Protein AF-A0A921BMU3-F1 (afdb_monomer)

pLDDT: mean 86.01, std 20.5, range [26.73, 98.75]

Nearest PDB structures (foldseek):
  8stw-assembly1_F  TM=9.561E-01  e=2.991E-18  Homo sapiens
  5xcn-assembly1_X  TM=9.209E-01  e=6.781E-19  Haemophilus influenzae Rd KW20
  8stw-assembly1_B  TM=9.417E-01  e=2.656E-18  Homo sapiens
  5xcw-assembly1_X-2  TM=9.219E-01  e=1.383E-18  Haemophilus influenzae Rd KW20
  5xcp-assembly1_X-2  TM=9.243E-01  e=1.040E-17  Haemophilus influenzae Rd KW20

Mean predicted aligned error: 8.18 Å

Secondary structure (DSSP, 8-state):
-PPPS-GGGGSS---EEE-GGG-SSTT---EEE-GGGSTTSSTHHHHHHHHHHHHHHTTSS-TT-EEEEE-SSHHHHHHHHHHHHHT--EEEEEETTS-HHHHHHHHHTTPEEEEE--TTTHHHHHHHHHHHHHHH-TTEEE--TTT-THHHHHIIIIIHHHHHHH-TT----EE--SSSHHHHHHHHHHHHHS-S-SSS------EE--SS-------------

Sequence (225 aa):
MAVHPSVLDLIGDTPIVDVSELSPNPSVRLLAKMEGQNPAGSVKDRIALAMVADAEADGTLVPGRTIIEPSSGNTGIALAMIARIRGYPIKIVLPENVSPERRQALEVFGAEIIPSPGEGKGSNGAVRLARRLADENPEWVFLYQYANEANPQAHYTTTGPEILRDVPDITHFVAGLGTSGTLMGVGTYLKEQKPDGTGAGRRAALRRAGPGPPQPRRWVHPAGL

Solvent-accessible surface area (backbone atoms only — not comparable to full-atom values): 12982 Å² total; per-residue (Å²): 133,88,87,68,99,45,74,73,77,48,52,60,94,53,56,73,45,84,48,34,88,75,40,96,45,91,91,46,86,38,73,44,73,41,36,57,67,20,83,76,48,29,67,32,38,50,28,33,50,32,44,52,51,50,30,44,73,75,60,73,44,49,94,89,34,29,40,37,42,54,35,75,50,62,52,36,38,18,35,22,47,49,28,49,76,74,67,36,54,37,38,29,22,25,48,67,79,58,59,69,67,53,50,50,56,25,46,76,37,63,33,43,78,41,78,26,70,41,80,98,37,48,72,66,35,14,43,56,48,40,50,50,52,28,73,76,34,85,60,35,40,64,66,49,72,79,78,31,65,36,30,24,44,33,19,32,76,42,57,22,52,53,49,43,70,77,39,78,80,69,45,65,51,72,56,76,81,73,76,42,24,64,57,49,11,24,49,49,40,49,46,70,78,55,56,94,80,79,81,85,89,58,70,62,55,76,46,80,69,66,97,70,79,93,72,94,74,80,86,82,76,83,83,82,133

Radius of gyration: 19.78 Å; Cα contacts (8 Å, |Δi|>4): 338; chains: 1; bounding box: 52×48×51 Å

Structure (mmCIF, N/CA/C/O backbone):
data_AF-A0A921BMU3-F1
#
_entry.id   AF-A0A921BMU3-F1
#
loop_
_atom_site.group_PDB
_atom_site.id
_atom_site.type_symbol
_atom_site.label_atom_id
_atom_site.label_alt_id
_atom_site.label_comp_id
_atom_site.label_asym_id
_atom_site.label_entity_id
_atom_site.label_seq_id
_atom_site.pdbx_PDB_ins_code
_atom_site.Cartn_x
_atom_site.Cartn_y
_atom_site.Cartn_z
_atom_site.occupancy
_atom_site.B_iso_or_equiv
_atom_site.auth_seq_id
_atom_site.auth_comp_id
_atom_site.auth_asym_id
_atom_site.auth_atom_id
_atom_site.pdbx_PDB_model_num
ATOM 1 N N . MET A 1 1 ? -14.430 5.781 -22.144 1.00 56.31 1 MET A N 1
ATOM 2 C CA . MET A 1 1 ? -13.876 5.565 -20.791 1.00 56.31 1 MET A CA 1
ATOM 3 C C . MET A 1 1 ? -14.689 4.474 -20.130 1.00 56.31 1 MET A C 1
ATOM 5 O O . MET A 1 1 ? -15.908 4.518 -20.245 1.00 56.31 1 MET A O 1
ATOM 9 N N . ALA A 1 2 ? -14.033 3.491 -19.517 1.00 83.88 2 ALA A N 1
ATOM 10 C CA . ALA A 1 2 ? -14.715 2.531 -18.657 1.00 83.88 2 ALA A CA 1
ATOM 11 C C . ALA A 1 2 ? -15.189 3.248 -17.381 1.00 83.88 2 ALA A C 1
ATOM 13 O O . ALA A 1 2 ? -14.514 4.160 -16.902 1.00 83.88 2 ALA A O 1
ATOM 14 N N . VAL A 1 3 ? -16.361 2.878 -16.867 1.00 91.31 3 VAL A N 1
ATOM 15 C CA . VAL A 1 3 ? -16.878 3.384 -15.589 1.00 91.31 3 VAL A CA 1
ATOM 16 C C . VAL A 1 3 ? -16.489 2.381 -14.509 1.00 91.31 3 VAL A C 1
ATOM 18 O O . VAL A 1 3 ? -16.863 1.215 -14.607 1.00 91.31 3 VAL A O 1
ATOM 21 N N . HIS A 1 4 ? -15.740 2.832 -13.503 1.00 93.75 4 HIS A N 1
ATOM 22 C CA . HIS A 1 4 ? -15.319 2.012 -12.366 1.00 93.75 4 HIS A CA 1
ATOM 23 C C . HIS A 1 4 ? -16.248 2.260 -11.163 1.00 93.75 4 HIS A C 1
ATOM 25 O O . HIS A 1 4 ? -16.521 3.426 -10.861 1.00 93.75 4 HIS A O 1
ATOM 31 N N . PRO A 1 5 ? -16.748 1.210 -10.483 1.00 94.00 5 PRO A N 1
ATOM 32 C CA . PRO A 1 5 ? -17.594 1.346 -9.291 1.00 94.00 5 PRO A CA 1
ATOM 33 C C . PRO A 1 5 ? -16.924 2.080 -8.124 1.00 94.00 5 PRO A C 1
ATOM 35 O O . PRO A 1 5 ? -17.596 2.770 -7.358 1.00 94.00 5 PRO A O 1
ATOM 38 N N . SER A 1 6 ? -15.610 1.924 -7.979 1.00 95.81 6 SER A N 1
ATOM 39 C CA . SER A 1 6 ? -14.815 2.506 -6.907 1.00 95.81 6 SER A CA 1
ATOM 40 C C . SER A 1 6 ? -13.457 2.974 -7.415 1.00 95.81 6 SER A C 1
ATOM 42 O O . SER A 1 6 ? -12.875 2.401 -8.333 1.00 95.81 6 SER A O 1
ATOM 44 N N . VAL A 1 7 ? -12.889 3.982 -6.749 1.00 95.81 7 VAL A N 1
ATOM 45 C CA . VAL A 1 7 ? -11.484 4.367 -6.951 1.00 95.81 7 VAL A CA 1
ATOM 46 C C . VAL A 1 7 ? -10.525 3.222 -6.598 1.00 95.81 7 VAL A C 1
ATOM 48 O O . VAL A 1 7 ? -9.427 3.157 -7.137 1.00 95.81 7 VAL A O 1
ATOM 51 N N . LEU A 1 8 ? -10.948 2.279 -5.747 1.00 97.56 8 LEU A N 1
ATOM 52 C CA . LEU A 1 8 ? -10.160 1.083 -5.437 1.00 97.56 8 LEU A CA 1
ATOM 53 C C . LEU A 1 8 ? -9.974 0.175 -6.659 1.00 97.56 8 LEU A C 1
ATOM 55 O O . LEU A 1 8 ? -8.952 -0.495 -6.751 1.00 97.56 8 LEU A O 1
ATOM 59 N N . ASP A 1 9 ? -10.906 0.207 -7.617 1.00 96.69 9 ASP A N 1
ATOM 60 C CA . ASP A 1 9 ? -10.820 -0.565 -8.864 1.00 96.69 9 ASP A CA 1
ATOM 61 C C . ASP A 1 9 ? -9.808 0.036 -9.856 1.00 96.69 9 ASP A C 1
ATOM 63 O O . ASP A 1 9 ? -9.580 -0.526 -10.924 1.00 96.69 9 ASP A O 1
ATOM 67 N N . LEU A 1 10 ? -9.228 1.195 -9.522 1.00 96.94 10 LEU A N 1
ATOM 68 C CA . LEU A 1 10 ? -8.131 1.834 -10.253 1.00 96.94 10 LEU A CA 1
ATOM 69 C C . LEU A 1 10 ? -6.758 1.526 -9.630 1.00 96.94 10 LEU A C 1
ATOM 71 O O . LEU A 1 10 ? -5.747 2.042 -10.101 1.00 96.94 10 LEU A O 1
ATOM 75 N N . ILE A 1 11 ? -6.705 0.737 -8.550 1.00 98.56 11 ILE A N 1
ATOM 76 C CA . ILE A 1 11 ? -5.443 0.272 -7.967 1.00 98.56 11 ILE A CA 1
ATOM 77 C C . ILE A 1 11 ? -4.914 -0.873 -8.827 1.00 98.56 11 ILE A C 1
ATOM 79 O O . ILE A 1 11 ? -5.537 -1.926 -8.932 1.00 98.56 11 ILE A O 1
ATOM 83 N N . GLY A 1 12 ? -3.721 -0.692 -9.378 1.00 98.19 12 GLY A N 1
ATOM 84 C CA . GLY A 1 12 ? -3.101 -1.650 -10.281 1.00 98.19 12 GLY A CA 1
ATOM 85 C C . GLY A 1 12 ? -3.164 -1.240 -11.745 1.00 98.19 12 GLY A C 1
ATOM 86 O O . GLY A 1 12 ? -3.453 -0.091 -12.062 1.00 98.19 12 GLY A O 1
ATOM 87 N N . ASP A 1 13 ? -2.776 -2.166 -12.626 1.00 97.75 13 ASP A N 1
ATOM 88 C CA . ASP A 1 13 ? -2.703 -1.957 -14.081 1.00 97.75 13 ASP A CA 1
ATOM 89 C C . ASP A 1 13 ? -2.019 -0.637 -14.493 1.00 97.75 13 ASP A C 1
ATOM 91 O O . ASP A 1 13 ? -2.366 0.020 -15.476 1.00 97.75 13 ASP A O 1
ATOM 95 N N . THR A 1 14 ? -0.993 -0.248 -13.732 1.00 98.44 14 THR A N 1
ATOM 96 C CA . THR A 1 14 ? -0.254 0.995 -13.972 1.00 98.44 14 THR A CA 1
ATOM 97 C C . THR A 1 14 ? 0.587 0.879 -15.246 1.00 98.44 14 THR A C 1
ATOM 99 O O . THR A 1 14 ? 1.079 -0.207 -15.570 1.00 98.44 14 THR A O 1
ATOM 102 N N . PRO A 1 15 ? 0.807 1.963 -16.002 1.00 98.06 15 PRO A N 1
ATOM 103 C CA . PRO A 1 15 ? 1.522 1.859 -17.264 1.00 98.06 15 PRO A CA 1
ATOM 104 C C . PRO A 1 15 ? 3.014 1.598 -17.070 1.00 98.06 15 PRO A C 1
ATOM 106 O O . PRO A 1 15 ? 3.607 1.871 -16.021 1.00 98.06 15 PRO A O 1
ATOM 109 N N . ILE A 1 16 ? 3.634 1.110 -18.140 1.00 98.50 16 ILE A N 1
ATOM 110 C CA . ILE A 1 16 ? 5.084 1.025 -18.279 1.00 98.50 16 ILE A CA 1
ATOM 111 C C . ILE A 1 16 ? 5.533 2.059 -19.305 1.00 98.50 16 ILE A C 1
ATOM 113 O O . ILE A 1 16 ? 4.984 2.133 -20.402 1.00 98.50 16 ILE A O 1
ATOM 117 N N . VAL A 1 17 ? 6.542 2.847 -18.943 1.00 98.25 17 VAL A N 1
ATOM 118 C CA . VAL A 1 17 ? 7.132 3.872 -19.809 1.00 98.25 17 VAL A CA 1
ATOM 119 C C . VAL A 1 17 ? 8.538 3.448 -20.207 1.00 98.25 17 VAL A C 1
ATOM 121 O O . VAL A 1 17 ? 9.326 3.014 -19.363 1.00 98.25 17 VAL A O 1
ATOM 124 N N . ASP A 1 18 ? 8.849 3.574 -21.496 1.00 97.81 18 ASP A N 1
ATOM 125 C CA . ASP A 1 18 ? 10.210 3.406 -21.993 1.00 97.81 18 ASP A CA 1
ATOM 126 C C . ASP A 1 18 ? 11.035 4.651 -21.659 1.00 97.81 18 ASP A C 1
ATOM 128 O O . ASP A 1 18 ? 10.715 5.756 -22.090 1.00 97.81 18 ASP A O 1
ATOM 132 N N . VAL A 1 19 ? 12.071 4.461 -20.847 1.00 97.56 19 VAL A N 1
ATOM 133 C CA . VAL A 1 19 ? 12.994 5.506 -20.385 1.00 97.56 19 VAL A CA 1
ATOM 134 C C . VAL A 1 19 ? 14.426 5.185 -20.815 1.00 97.56 19 VAL A C 1
ATOM 136 O O . VAL A 1 19 ? 15.393 5.559 -20.149 1.00 97.56 19 VAL A O 1
ATOM 139 N N . SER A 1 20 ? 14.585 4.460 -21.927 1.00 97.06 20 SER A N 1
ATOM 140 C CA . SER A 1 20 ? 15.894 4.024 -22.433 1.00 97.06 20 SER A CA 1
ATOM 141 C C . SER A 1 20 ? 16.825 5.185 -22.788 1.00 97.06 20 SER A C 1
ATOM 143 O O . SER A 1 20 ? 18.038 5.002 -22.789 1.00 97.06 20 SER A O 1
ATOM 145 N N . GLU A 1 21 ? 16.292 6.391 -22.999 1.00 96.44 21 GLU A N 1
ATOM 146 C CA . GLU A 1 21 ? 17.075 7.626 -23.155 1.00 96.44 21 GLU A CA 1
ATOM 147 C C . GLU A 1 21 ? 17.940 7.971 -21.929 1.00 96.44 21 GLU A C 1
ATOM 149 O O . GLU A 1 21 ? 18.958 8.645 -22.061 1.00 96.44 21 GLU A O 1
ATOM 154 N N . LEU A 1 22 ? 17.585 7.467 -20.740 1.00 95.25 22 LEU A N 1
ATOM 155 C CA . LEU A 1 22 ? 18.376 7.622 -19.516 1.00 95.25 22 LEU A CA 1
ATOM 156 C C . LEU A 1 22 ? 19.503 6.582 -19.401 1.00 95.25 22 LEU A C 1
ATOM 158 O O . LEU A 1 22 ? 20.324 6.654 -18.483 1.00 95.25 22 LEU A O 1
ATOM 162 N N . SER A 1 23 ? 19.537 5.583 -20.289 1.00 95.19 23 SER A N 1
ATOM 163 C CA . SER A 1 23 ? 20.549 4.532 -20.261 1.00 95.19 23 SER A CA 1
ATOM 164 C C . SER A 1 23 ? 21.881 5.054 -20.808 1.00 95.19 23 SER A C 1
ATOM 166 O O . SER A 1 23 ? 21.942 5.484 -21.959 1.00 95.19 23 SER A O 1
ATOM 168 N N . PRO A 1 24 ? 22.999 4.929 -20.067 1.00 93.25 24 PRO A N 1
ATOM 169 C CA . PRO A 1 24 ? 24.324 5.229 -20.609 1.00 93.25 24 PRO A CA 1
ATOM 170 C C . PRO A 1 24 ? 24.792 4.182 -21.636 1.00 93.25 24 PRO A C 1
ATOM 172 O O . PRO A 1 24 ? 25.831 4.362 -22.267 1.00 93.25 24 PRO A O 1
ATOM 175 N N . ASN A 1 25 ? 24.064 3.067 -21.786 1.00 95.25 25 ASN A N 1
ATOM 176 C CA . ASN A 1 25 ? 24.346 2.021 -22.761 1.00 95.25 25 ASN A CA 1
ATOM 177 C C . ASN A 1 25 ? 23.155 1.873 -23.730 1.00 95.25 25 ASN A C 1
ATOM 179 O O . ASN A 1 25 ? 22.109 1.369 -23.312 1.00 95.25 25 ASN A O 1
ATOM 183 N N . PRO A 1 26 ? 23.307 2.218 -25.023 1.00 91.31 26 PRO A N 1
ATOM 184 C CA . PRO A 1 26 ? 22.214 2.173 -25.999 1.00 91.31 26 PRO A CA 1
ATOM 185 C C . PRO A 1 26 ? 21.732 0.750 -26.321 1.00 91.31 26 PRO A C 1
ATOM 187 O O . PRO A 1 26 ? 20.676 0.577 -26.916 1.00 91.31 26 PRO A O 1
ATOM 190 N N . SER A 1 27 ? 22.484 -0.284 -25.929 1.00 93.25 27 SER A N 1
ATOM 191 C CA . SER A 1 27 ? 22.062 -1.687 -26.058 1.00 93.25 27 SER A CA 1
ATOM 192 C C . SER A 1 27 ? 21.185 -2.166 -24.894 1.00 93.25 27 SER A C 1
ATOM 194 O O . SER A 1 27 ? 20.784 -3.328 -24.869 1.00 93.25 27 SER A O 1
ATOM 196 N N . VAL A 1 28 ? 20.927 -1.314 -23.896 1.00 93.75 28 VAL A N 1
ATOM 197 C CA . VAL A 1 28 ? 20.104 -1.639 -22.726 1.00 93.75 28 VAL A CA 1
ATOM 198 C C . VAL A 1 28 ? 18.809 -0.842 -22.784 1.00 93.75 28 VAL A C 1
ATOM 200 O O . VAL A 1 28 ? 18.824 0.381 -22.671 1.00 93.75 28 VAL A O 1
ATOM 203 N N . ARG A 1 29 ? 17.689 -1.561 -22.893 1.00 95.50 29 ARG A N 1
ATOM 204 C CA . ARG A 1 29 ? 16.347 -0.998 -22.738 1.00 95.50 29 ARG A CA 1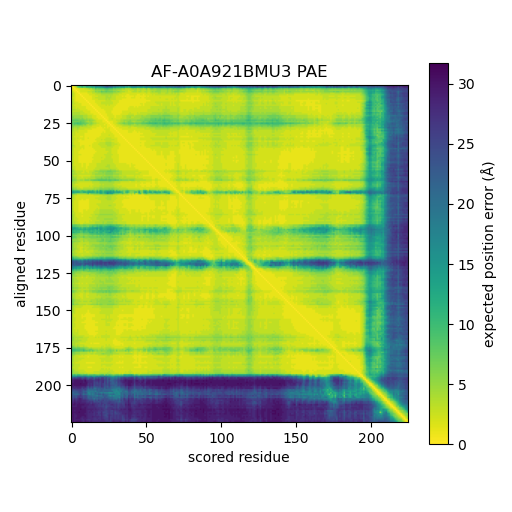
ATOM 205 C C . ARG A 1 29 ? 16.036 -0.807 -21.253 1.00 95.50 29 ARG A C 1
ATOM 207 O O . ARG A 1 29 ? 16.168 -1.757 -20.477 1.00 95.50 29 ARG A O 1
ATOM 214 N N . LEU A 1 30 ? 15.624 0.396 -20.857 1.00 96.62 30 LEU A N 1
ATOM 215 C CA . LEU A 1 30 ? 15.196 0.711 -19.491 1.00 96.62 30 LEU A CA 1
ATOM 216 C C . LEU A 1 30 ? 13.709 1.047 -19.483 1.00 96.62 30 LEU A C 1
ATOM 218 O O . LEU A 1 30 ? 13.265 1.944 -20.191 1.00 96.62 30 LEU A O 1
ATOM 222 N N . LEU A 1 31 ? 12.949 0.329 -18.659 1.00 98.06 31 LEU A N 1
ATOM 223 C CA . LEU A 1 31 ? 11.501 0.471 -18.544 1.00 98.06 31 LEU A CA 1
ATOM 224 C C . LEU A 1 31 ? 11.120 0.810 -17.102 1.00 98.06 31 LEU A C 1
ATOM 226 O O . LEU A 1 31 ? 11.647 0.209 -16.163 1.00 98.06 31 LEU A O 1
ATOM 230 N N . ALA A 1 32 ? 10.190 1.747 -16.928 1.00 98.06 32 ALA A N 1
ATOM 231 C CA . ALA A 1 32 ? 9.687 2.178 -15.629 1.00 98.06 32 ALA A CA 1
ATOM 232 C C . ALA A 1 32 ? 8.210 1.791 -15.462 1.00 98.06 32 ALA A C 1
ATOM 234 O O . ALA A 1 32 ? 7.362 2.260 -16.216 1.00 98.06 32 ALA A O 1
ATOM 235 N N . LYS A 1 33 ? 7.895 0.959 -14.459 1.00 98.44 33 LYS A N 1
ATOM 236 C CA . LYS A 1 33 ? 6.512 0.675 -14.031 1.00 98.44 33 LYS A CA 1
ATOM 237 C C . LYS A 1 33 ? 6.011 1.835 -13.168 1.00 98.44 33 LYS A C 1
ATOM 239 O O . LYS A 1 33 ? 6.547 2.083 -12.085 1.00 98.44 33 LYS A O 1
ATOM 244 N N . MET A 1 34 ? 5.010 2.562 -13.654 1.00 98.31 34 MET A N 1
ATOM 245 C CA . MET A 1 34 ? 4.585 3.859 -13.120 1.00 98.31 34 MET A CA 1
ATOM 246 C C . MET A 1 34 ? 3.621 3.719 -11.938 1.00 98.31 34 MET A C 1
ATOM 248 O O . MET A 1 34 ? 2.502 4.222 -11.953 1.00 98.31 34 MET A O 1
ATOM 252 N N . GLU A 1 35 ? 4.081 3.091 -10.856 1.00 98.44 35 GLU A N 1
ATOM 253 C CA . GLU A 1 35 ? 3.281 2.875 -9.641 1.00 98.44 35 GLU A CA 1
ATOM 254 C C . GLU A 1 35 ? 2.848 4.165 -8.923 1.00 98.44 35 GLU A C 1
ATOM 256 O O . GLU A 1 35 ? 1.994 4.123 -8.041 1.00 98.44 35 GLU A O 1
ATOM 261 N N . GLY A 1 36 ? 3.410 5.318 -9.299 1.00 97.62 36 GLY A N 1
ATOM 262 C CA . GLY A 1 36 ? 2.926 6.628 -8.859 1.00 97.62 36 GLY A CA 1
ATOM 263 C C . GLY A 1 36 ? 1.544 6.999 -9.410 1.00 97.62 36 GLY A C 1
ATOM 264 O O . GLY A 1 36 ? 0.966 7.973 -8.948 1.00 97.62 36 GLY A O 1
ATOM 265 N N . GLN A 1 37 ? 1.019 6.244 -10.382 1.00 97.75 37 GLN A N 1
ATOM 266 C CA . GLN A 1 37 ? -0.310 6.462 -10.961 1.00 97.75 37 GLN A CA 1
ATOM 267 C C . GLN A 1 37 ? -1.436 5.691 -10.269 1.00 97.75 37 GLN A C 1
ATOM 269 O O . GLN A 1 37 ? -2.587 5.824 -10.675 1.00 97.75 37 GLN A O 1
ATOM 274 N N . ASN A 1 38 ? -1.137 4.923 -9.217 1.00 98.44 38 ASN A N 1
ATOM 275 C CA . ASN A 1 38 ? -2.201 4.451 -8.335 1.00 98.44 38 ASN A CA 1
ATOM 276 C C . ASN A 1 38 ? -2.902 5.655 -7.659 1.00 98.44 38 ASN A C 1
ATOM 278 O O . ASN A 1 38 ? -2.273 6.705 -7.499 1.00 98.44 38 ASN A O 1
ATOM 282 N N . PRO A 1 39 ? -4.170 5.532 -7.231 1.00 96.94 39 PRO A N 1
ATOM 283 C CA . PRO A 1 39 ? -4.977 6.662 -6.761 1.00 96.94 39 PRO A CA 1
ATOM 284 C C . PRO A 1 39 ? -4.411 7.467 -5.583 1.00 96.94 39 PRO A C 1
ATOM 286 O O . PRO A 1 39 ? -4.529 8.690 -5.572 1.00 96.94 39 PRO A O 1
ATOM 289 N N . ALA A 1 40 ? -3.768 6.816 -4.611 1.00 95.62 40 ALA A N 1
ATOM 290 C CA . ALA A 1 40 ? -3.090 7.478 -3.493 1.00 95.62 40 ALA A CA 1
ATOM 291 C C . ALA A 1 40 ? -1.632 7.860 -3.828 1.00 95.62 40 ALA A C 1
ATOM 293 O O . ALA A 1 40 ? -0.876 8.312 -2.965 1.00 95.62 40 ALA A O 1
ATOM 294 N N . GLY A 1 41 ? -1.230 7.692 -5.091 1.00 96.19 41 GLY A N 1
ATOM 295 C CA . GLY A 1 41 ? 0.024 8.179 -5.653 1.00 96.19 41 GLY A CA 1
ATOM 296 C C . GLY A 1 41 ? 1.211 7.233 -5.492 1.00 96.19 41 GLY A C 1
ATOM 297 O O . GLY A 1 41 ? 2.359 7.678 -5.592 1.00 96.19 41 GLY A O 1
ATOM 298 N N . SER A 1 42 ? 1.002 5.945 -5.183 1.00 96.94 42 SER A N 1
ATOM 299 C CA . SER A 1 42 ? 2.134 5.036 -4.980 1.00 96.94 42 SER A CA 1
ATOM 300 C C . SER A 1 42 ? 1.836 3.540 -5.103 1.00 96.94 42 SER A C 1
ATOM 302 O O . SER A 1 42 ? 0.710 3.079 -5.000 1.00 96.94 42 SER A O 1
ATOM 304 N N . VAL A 1 43 ? 2.911 2.748 -5.143 1.00 97.94 43 VAL A N 1
ATOM 305 C CA . VAL A 1 43 ? 2.880 1.276 -5.052 1.00 97.94 43 VAL A CA 1
ATOM 306 C C . VAL A 1 43 ? 2.219 0.731 -3.771 1.00 97.94 43 VAL A C 1
ATOM 308 O O . VAL A 1 43 ? 1.918 -0.458 -3.687 1.00 97.94 43 VAL A O 1
ATOM 3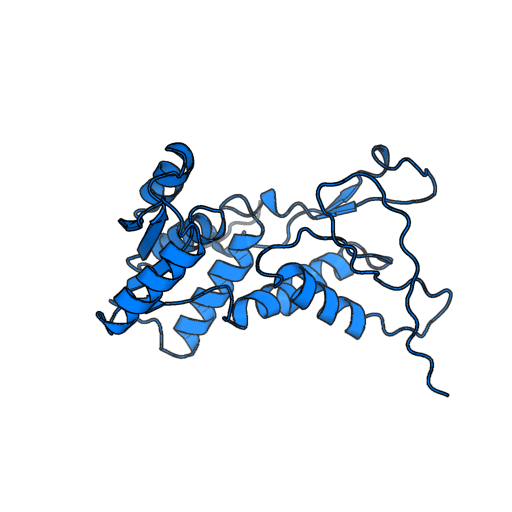11 N N . LYS A 1 44 ? 2.042 1.563 -2.731 1.00 97.81 44 LYS A N 1
ATOM 312 C CA . LYS A 1 44 ? 1.508 1.119 -1.434 1.00 97.81 44 LYS A CA 1
ATOM 313 C C . LYS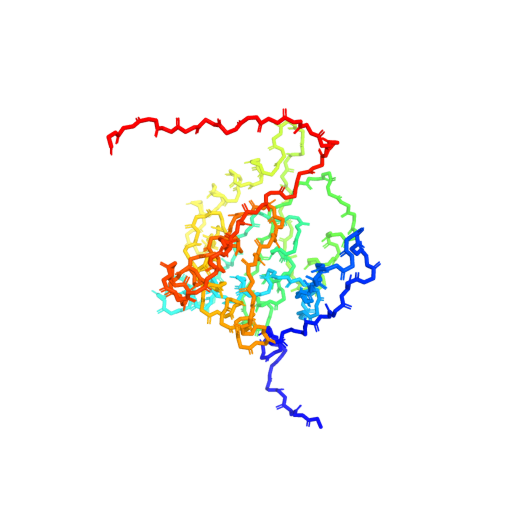 A 1 44 ? 0.004 0.899 -1.439 1.00 97.81 44 LYS A C 1
ATOM 315 O O . LYS A 1 44 ? -0.468 0.143 -0.599 1.00 97.81 44 LYS A O 1
ATOM 320 N N . ASP A 1 45 ? -0.705 1.453 -2.409 1.00 98.62 45 ASP A N 1
ATOM 321 C CA . ASP A 1 45 ? -2.128 1.216 -2.631 1.00 98.62 45 ASP A CA 1
ATOM 322 C C . ASP A 1 45 ? -2.428 -0.280 -2.749 1.00 98.62 45 ASP A C 1
ATOM 324 O O . ASP A 1 45 ? -3.341 -0.783 -2.100 1.00 98.62 45 ASP A O 1
ATOM 328 N N . ARG A 1 46 ? -1.577 -1.014 -3.478 1.00 98.69 46 ARG A N 1
ATOM 329 C CA . ARG A 1 46 ? -1.693 -2.467 -3.658 1.00 98.69 46 ARG A CA 1
ATOM 330 C C . ARG A 1 46 ? -1.629 -3.223 -2.337 1.00 98.69 46 ARG A C 1
ATOM 332 O O . ARG A 1 46 ? -2.482 -4.058 -2.059 1.00 98.69 46 ARG A O 1
ATOM 339 N N . ILE A 1 47 ? -0.617 -2.928 -1.518 1.00 98.31 47 ILE A N 1
ATOM 340 C CA . ILE A 1 47 ? -0.411 -3.656 -0.260 1.00 98.31 47 ILE A CA 1
ATOM 341 C C . ILE A 1 47 ? -1.438 -3.242 0.788 1.00 98.31 47 ILE A C 1
ATOM 343 O O . ILE A 1 47 ? -1.866 -4.070 1.577 1.00 98.31 47 ILE A O 1
ATOM 347 N N . ALA A 1 48 ? -1.844 -1.972 0.800 1.00 98.50 48 ALA A N 1
ATOM 348 C CA . ALA A 1 48 ? -2.863 -1.477 1.711 1.00 98.50 48 ALA A CA 1
ATOM 349 C C . ALA A 1 48 ? -4.216 -2.130 1.403 1.00 98.50 48 ALA A C 1
ATOM 351 O O . ALA A 1 48 ? -4.885 -2.592 2.322 1.00 98.50 48 ALA A O 1
ATOM 352 N N . LEU A 1 49 ? -4.573 -2.242 0.117 1.00 98.75 49 LEU A N 1
ATOM 353 C CA . LEU A 1 49 ? -5.795 -2.920 -0.307 1.00 98.75 49 LEU A CA 1
ATOM 354 C C . LEU A 1 49 ? -5.747 -4.404 0.052 1.00 98.75 49 LEU A C 1
ATOM 356 O O . LEU A 1 49 ? -6.710 -4.914 0.612 1.00 98.75 49 LEU A O 1
ATOM 360 N N . ALA A 1 50 ? -4.622 -5.072 -0.217 1.00 98.69 50 ALA A N 1
ATOM 361 C CA . ALA A 1 50 ? -4.452 -6.485 0.098 1.00 98.69 50 ALA A CA 1
ATOM 362 C C . ALA A 1 50 ? -4.511 -6.764 1.606 1.00 98.69 50 ALA A C 1
ATOM 364 O O . ALA A 1 50 ? -5.237 -7.658 2.010 1.00 98.69 50 ALA A O 1
ATOM 365 N N . MET A 1 51 ? -3.813 -5.987 2.444 1.00 98.69 51 MET A N 1
ATOM 366 C CA . MET A 1 51 ? -3.840 -6.170 3.903 1.00 98.69 51 MET A CA 1
ATOM 367 C C . MET A 1 51 ? -5.238 -5.948 4.490 1.00 98.69 51 MET A C 1
ATOM 369 O O . MET A 1 51 ? -5.638 -6.674 5.393 1.00 98.69 51 MET A O 1
ATOM 373 N N . VAL A 1 52 ? -5.981 -4.951 3.992 1.00 98.69 52 VAL A N 1
ATOM 374 C CA . VAL A 1 52 ? -7.366 -4.714 4.427 1.00 98.69 52 VAL A CA 1
ATOM 375 C C . VAL A 1 52 ? -8.271 -5.855 3.968 1.00 98.69 52 VAL A C 1
ATOM 377 O O . VAL A 1 52 ? -9.015 -6.380 4.784 1.00 98.69 52 VAL A O 1
ATOM 380 N N . ALA A 1 53 ? -8.187 -6.270 2.703 1.00 98.44 53 ALA A N 1
ATOM 381 C CA . ALA A 1 53 ? -9.015 -7.350 2.169 1.00 98.44 53 ALA A CA 1
ATOM 382 C C . ALA A 1 53 ? -8.736 -8.703 2.848 1.00 98.44 53 ALA A C 1
ATOM 384 O O . ALA A 1 53 ? -9.670 -9.457 3.098 1.00 98.44 53 ALA A O 1
ATOM 385 N N . ASP A 1 54 ? -7.474 -8.996 3.167 1.00 98.50 54 ASP A N 1
ATOM 386 C CA . ASP A 1 54 ? -7.066 -10.204 3.893 1.00 98.50 54 ASP A CA 1
ATOM 387 C C . ASP A 1 54 ? -7.641 -10.214 5.318 1.00 98.50 54 ASP A C 1
ATOM 389 O O . ASP A 1 54 ? -8.291 -11.178 5.717 1.00 98.50 54 ASP A O 1
ATOM 393 N N . ALA A 1 55 ? -7.533 -9.087 6.034 1.00 98.44 55 ALA A N 1
ATOM 394 C CA . ALA A 1 55 ? -8.124 -8.931 7.363 1.00 98.44 55 ALA A CA 1
ATOM 395 C C . ALA A 1 55 ? -9.668 -8.937 7.346 1.00 98.44 55 ALA A C 1
ATOM 397 O O . ALA A 1 55 ? -10.303 -9.349 8.314 1.00 98.44 55 ALA A O 1
ATOM 398 N N . GLU A 1 56 ? -10.303 -8.467 6.269 1.00 98.56 56 GLU A N 1
ATOM 399 C CA . GLU A 1 56 ? -11.752 -8.614 6.073 1.00 98.56 56 GLU A CA 1
ATOM 400 C C . GLU A 1 56 ? -12.131 -10.086 5.852 1.00 98.56 56 GLU A C 1
ATOM 402 O O . GLU A 1 56 ? -13.123 -10.563 6.404 1.00 98.56 56 GLU A O 1
ATOM 407 N N . ALA A 1 57 ? -11.343 -10.813 5.055 1.00 98.25 57 ALA A N 1
ATOM 408 C CA . ALA A 1 57 ? -11.611 -12.200 4.692 1.00 98.25 57 ALA A CA 1
ATOM 409 C C . ALA A 1 57 ? -11.429 -13.173 5.867 1.00 98.25 57 ALA A C 1
ATOM 411 O O . ALA A 1 57 ? -12.205 -14.122 5.991 1.00 98.25 57 ALA A O 1
ATOM 412 N N . ASP A 1 58 ? -10.438 -12.944 6.733 1.00 97.00 58 ASP A N 1
ATOM 413 C CA . ASP A 1 58 ? -10.187 -13.779 7.914 1.00 97.00 58 ASP A CA 1
ATOM 414 C C . ASP A 1 58 ? -11.037 -13.391 9.144 1.00 97.00 58 ASP A C 1
ATOM 416 O O . ASP A 1 58 ? -11.028 -14.088 10.162 1.00 97.00 58 ASP A O 1
ATOM 420 N N . GLY A 1 59 ? -11.814 -12.305 9.043 1.00 97.69 59 GLY A N 1
ATOM 421 C CA . GLY A 1 59 ? -12.690 -11.802 10.101 1.00 97.69 59 GLY A CA 1
ATOM 422 C C . GLY A 1 59 ? -11.977 -10.998 11.194 1.00 97.69 59 GLY A C 1
ATOM 423 O O . GLY A 1 59 ? -12.612 -10.609 12.179 1.00 97.69 59 GLY A O 1
ATOM 424 N N . THR A 1 60 ? -10.682 -10.712 11.044 1.00 97.38 60 THR A N 1
ATOM 425 C CA . THR A 1 60 ? -9.925 -9.856 11.966 1.00 97.38 60 THR A CA 1
ATOM 426 C C . THR A 1 60 ? -10.375 -8.401 11.866 1.00 97.38 60 THR A C 1
ATOM 428 O O . THR A 1 60 ? -10.387 -7.690 12.873 1.00 97.38 60 THR A O 1
ATOM 431 N N . LEU A 1 61 ? -10.789 -7.943 10.687 1.00 98.31 61 LEU A N 1
ATOM 432 C CA . LEU A 1 61 ? -11.342 -6.617 10.454 1.00 98.31 61 LEU A CA 1
ATOM 433 C C . LEU A 1 61 ? -12.822 -6.733 10.076 1.00 98.31 61 LEU A C 1
ATOM 435 O O . LEU A 1 61 ? -13.184 -7.260 9.031 1.00 98.31 61 LEU A O 1
ATOM 439 N N . VAL A 1 62 ? -13.684 -6.225 10.953 1.00 97.81 62 VAL A N 1
ATOM 440 C CA . VAL A 1 62 ? -15.145 -6.223 10.794 1.00 97.81 62 VAL A CA 1
ATOM 441 C C . VAL A 1 62 ? -15.694 -4.828 11.095 1.00 97.81 62 VAL A C 1
ATOM 443 O O . VAL A 1 62 ? -15.008 -4.046 11.767 1.00 97.81 62 VAL A O 1
ATOM 446 N N . PRO A 1 63 ? -16.915 -4.480 10.642 1.00 96.88 63 PRO A N 1
ATOM 447 C CA . PRO A 1 63 ? -17.515 -3.182 10.936 1.00 96.88 63 PRO A CA 1
ATOM 448 C C . PRO A 1 63 ? -17.455 -2.831 12.429 1.00 96.88 63 PRO A C 1
ATOM 450 O O . PRO A 1 63 ? -17.796 -3.644 13.286 1.00 96.88 63 PRO A O 1
ATOM 453 N N . GLY A 1 64 ? -17.004 -1.613 12.735 1.00 94.19 64 GLY A N 1
ATOM 454 C CA . GLY A 1 64 ? -16.803 -1.126 14.104 1.00 94.19 64 GLY A CA 1
ATOM 455 C C . GLY A 1 64 ? -15.385 -1.309 14.659 1.00 94.19 64 GLY A C 1
ATOM 456 O O . GLY A 1 64 ? -15.045 -0.637 15.631 1.00 94.19 64 GLY A O 1
ATOM 457 N N . ARG A 1 65 ? -14.530 -2.139 14.042 1.00 98.12 65 ARG A N 1
ATOM 458 C CA . ARG A 1 65 ? -13.099 -2.202 14.389 1.00 98.12 65 ARG A CA 1
ATOM 459 C C . ARG A 1 65 ? -12.322 -1.031 13.795 1.00 98.12 65 ARG A C 1
ATOM 461 O O . ARG A 1 65 ? -12.691 -0.490 12.755 1.00 98.12 65 ARG A O 1
ATOM 468 N N . THR A 1 66 ? -11.235 -0.657 14.463 1.00 98.62 66 THR A N 1
ATOM 469 C CA . THR A 1 66 ? -10.370 0.467 14.070 1.00 98.62 66 THR A CA 1
ATOM 470 C C . THR A 1 66 ? -9.044 -0.050 13.535 1.00 98.62 66 THR A C 1
ATOM 472 O O . THR A 1 66 ? -8.430 -0.904 14.156 1.00 98.62 66 THR A O 1
ATOM 475 N N . ILE A 1 67 ? -8.552 0.474 12.418 1.00 98.69 67 ILE A N 1
ATOM 476 C CA . ILE A 1 67 ? -7.207 0.148 11.926 1.00 98.69 67 ILE A CA 1
ATOM 477 C C . ILE A 1 67 ? -6.181 1.006 12.673 1.00 98.69 67 ILE A C 1
ATOM 479 O O . ILE A 1 67 ? -6.390 2.207 12.846 1.00 98.69 67 ILE A O 1
ATOM 483 N N . ILE A 1 68 ? -5.047 0.427 13.065 1.00 98.19 68 ILE A N 1
ATOM 484 C CA . ILE A 1 68 ? -3.883 1.181 13.544 1.00 98.19 68 ILE A CA 1
ATOM 485 C C . ILE A 1 68 ? -2.633 0.819 12.739 1.00 98.19 68 ILE A C 1
ATOM 487 O O . ILE A 1 68 ? -2.335 -0.356 12.553 1.00 98.19 68 ILE A O 1
ATOM 491 N N . GLU A 1 69 ? -1.882 1.819 12.266 1.00 96.81 69 GLU A N 1
ATOM 492 C CA . GLU A 1 69 ? -0.619 1.596 11.544 1.00 96.81 69 GLU A CA 1
ATOM 493 C C . GLU A 1 69 ? 0.429 2.686 11.873 1.00 96.81 69 GLU A C 1
ATOM 495 O O . GLU A 1 69 ? 0.121 3.880 11.889 1.00 96.81 69 GLU A O 1
ATOM 500 N N . PRO A 1 70 ? 1.703 2.319 12.104 1.00 93.38 70 PRO A N 1
ATOM 501 C CA . PRO A 1 70 ? 2.811 3.253 12.234 1.00 93.38 70 PRO A CA 1
ATOM 502 C C . PRO A 1 70 ? 3.358 3.632 10.851 1.00 93.38 70 PRO A C 1
ATOM 504 O O . PRO A 1 70 ? 4.197 2.929 10.281 1.00 93.38 70 PRO A O 1
ATOM 507 N N . SER A 1 71 ? 2.924 4.761 10.288 1.00 86.12 71 SER A N 1
ATOM 508 C CA . SER A 1 71 ? 3.470 5.231 9.011 1.00 86.12 71 SER A CA 1
ATOM 509 C C . SER A 1 71 ? 3.310 6.730 8.793 1.00 86.12 71 SER A C 1
ATOM 511 O O . SER A 1 71 ? 2.217 7.267 8.884 1.00 86.12 71 SER A O 1
ATOM 513 N N . SER A 1 72 ? 4.400 7.395 8.406 1.00 70.62 72 SER A N 1
ATOM 514 C CA . SER A 1 72 ? 4.389 8.785 7.927 1.00 70.62 72 SER A CA 1
ATOM 515 C C . SER A 1 72 ? 4.424 8.924 6.411 1.00 70.62 72 SER A C 1
ATOM 517 O O . SER A 1 72 ? 4.541 10.033 5.894 1.00 70.62 72 SER A O 1
ATOM 519 N N . GLY A 1 73 ? 4.404 7.802 5.695 1.00 84.75 73 GLY A N 1
ATOM 520 C CA . GLY A 1 73 ? 4.598 7.769 4.255 1.00 84.75 73 GLY A CA 1
ATOM 521 C C . GLY A 1 73 ? 3.417 7.152 3.527 1.00 84.75 73 GLY A C 1
ATOM 522 O O . GLY A 1 73 ? 2.300 7.064 4.029 1.00 84.75 73 GLY A O 1
ATOM 523 N N . ASN A 1 74 ? 3.716 6.672 2.331 1.00 93.69 74 ASN A N 1
ATOM 524 C CA . ASN A 1 74 ? 2.738 6.195 1.366 1.00 93.69 74 ASN A CA 1
ATOM 525 C C . ASN A 1 74 ? 1.794 5.103 1.898 1.00 93.69 74 ASN A C 1
ATOM 527 O O . ASN A 1 74 ? 0.633 5.082 1.513 1.00 93.69 74 ASN A O 1
ATOM 531 N N . THR A 1 75 ? 2.251 4.219 2.793 1.00 95.56 75 THR A N 1
ATOM 532 C CA . THR A 1 75 ? 1.380 3.174 3.359 1.00 95.56 75 THR A CA 1
ATOM 533 C C . THR A 1 75 ? 0.281 3.766 4.236 1.00 95.56 75 THR A C 1
ATOM 535 O O . THR A 1 75 ? -0.860 3.336 4.130 1.00 95.56 75 THR A O 1
ATOM 538 N N . GLY A 1 76 ? 0.599 4.768 5.064 1.00 95.44 76 GLY A N 1
ATOM 539 C CA . GLY A 1 76 ? -0.403 5.447 5.887 1.00 95.44 76 GLY A CA 1
ATOM 540 C C . GLY A 1 76 ? -1.447 6.162 5.031 1.00 95.44 76 GLY A C 1
ATOM 541 O O . GLY A 1 76 ? -2.635 6.035 5.297 1.00 95.44 76 GLY A O 1
ATOM 542 N N . ILE A 1 77 ? -1.012 6.844 3.966 1.00 95.62 77 ILE A N 1
ATOM 543 C CA . ILE A 1 77 ? -1.904 7.557 3.036 1.00 95.62 77 ILE A CA 1
ATOM 544 C C . ILE A 1 77 ? -2.823 6.572 2.301 1.00 95.62 77 ILE A C 1
ATOM 546 O O . ILE A 1 77 ? -4.038 6.763 2.283 1.00 95.62 77 ILE A O 1
ATOM 550 N N . ALA A 1 78 ? -2.264 5.487 1.758 1.00 97.69 78 ALA A N 1
ATOM 551 C CA . ALA A 1 78 ? -3.031 4.450 1.075 1.00 97.69 78 ALA A CA 1
ATOM 552 C C . ALA A 1 78 ? -4.052 3.775 2.007 1.00 97.69 78 ALA A C 1
ATOM 554 O O . ALA A 1 78 ? -5.223 3.649 1.652 1.00 97.69 78 ALA A O 1
ATOM 555 N N . LEU A 1 79 ? -3.636 3.391 3.221 1.00 98.25 79 LEU A N 1
ATOM 556 C CA . LEU A 1 79 ? -4.538 2.809 4.216 1.00 98.25 79 LEU A CA 1
ATOM 557 C C . LEU A 1 79 ? -5.622 3.793 4.646 1.00 98.25 79 LEU A C 1
ATOM 559 O O . LEU A 1 79 ? -6.765 3.379 4.785 1.00 98.25 79 LEU A O 1
ATOM 563 N N . 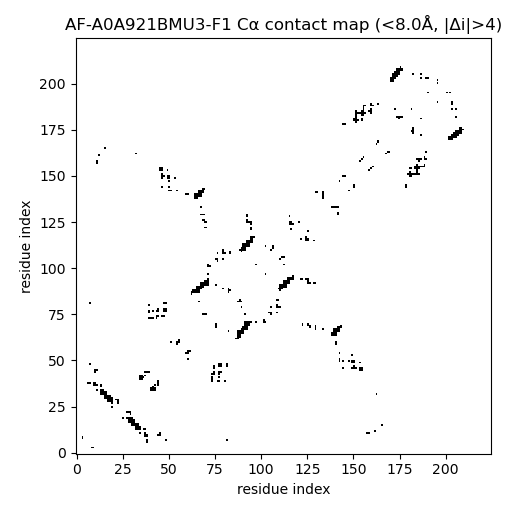ALA A 1 80 ? -5.301 5.077 4.821 1.00 97.56 80 ALA A N 1
ATOM 564 C CA . ALA A 1 80 ? -6.290 6.080 5.196 1.00 97.56 80 ALA A CA 1
ATOM 565 C C . ALA A 1 80 ? -7.364 6.246 4.114 1.00 97.56 80 ALA A C 1
ATOM 567 O O . ALA A 1 80 ? -8.555 6.205 4.422 1.00 97.56 80 ALA A O 1
ATOM 568 N N . MET A 1 81 ? -6.958 6.339 2.843 1.00 97.81 81 MET A N 1
ATOM 569 C CA . MET A 1 81 ? -7.885 6.373 1.710 1.00 97.81 81 MET A CA 1
ATOM 570 C C . MET A 1 81 ? -8.783 5.126 1.679 1.00 97.81 81 MET A C 1
ATOM 572 O O . MET A 1 81 ? -10.005 5.242 1.578 1.00 97.81 81 MET A O 1
ATOM 576 N N . ILE A 1 82 ? -8.196 3.932 1.797 1.00 98.38 82 ILE A N 1
ATOM 577 C CA . ILE A 1 82 ? -8.934 2.663 1.730 1.00 98.38 82 ILE A CA 1
ATOM 578 C C . ILE A 1 82 ? -9.874 2.502 2.926 1.00 98.38 82 ILE A C 1
ATOM 580 O O . ILE A 1 82 ? -11.042 2.176 2.730 1.00 98.38 82 ILE A O 1
ATOM 584 N N . ALA A 1 83 ? -9.407 2.780 4.144 1.00 98.12 83 ALA A N 1
ATOM 585 C CA . ALA A 1 83 ? -10.215 2.734 5.359 1.00 98.12 83 ALA A CA 1
ATOM 586 C C . ALA A 1 83 ? -11.419 3.674 5.252 1.00 98.12 83 ALA A C 1
ATOM 588 O O . ALA A 1 83 ? -12.542 3.272 5.553 1.00 98.12 83 ALA A O 1
ATOM 589 N N . ARG A 1 84 ? -11.217 4.887 4.720 1.00 97.31 84 ARG A N 1
ATOM 590 C CA . ARG A 1 84 ? -12.296 5.853 4.500 1.00 97.31 84 ARG A CA 1
ATOM 591 C C . ARG A 1 84 ? -13.370 5.330 3.551 1.00 97.31 84 ARG A C 1
ATOM 593 O O . ARG A 1 84 ? -14.552 5.515 3.831 1.00 97.31 84 ARG A O 1
ATOM 600 N N . ILE A 1 85 ? -12.968 4.689 2.454 1.00 97.06 85 ILE A N 1
ATOM 601 C CA . ILE A 1 85 ? -13.884 4.113 1.457 1.00 97.06 85 ILE A CA 1
ATOM 602 C C . ILE A 1 85 ? -14.603 2.878 2.013 1.00 97.06 85 ILE A C 1
ATOM 604 O O . ILE A 1 85 ? -15.788 2.689 1.754 1.00 97.06 85 ILE A O 1
ATOM 608 N N . ARG A 1 86 ? -13.897 2.052 2.792 1.00 97.25 86 ARG A N 1
ATOM 609 C CA . ARG A 1 86 ? -14.418 0.819 3.404 1.00 97.25 86 ARG A CA 1
ATOM 610 C C . ARG A 1 86 ? -15.229 1.064 4.681 1.00 97.25 86 ARG A C 1
ATOM 612 O O . ARG A 1 86 ? -15.927 0.168 5.137 1.00 97.25 86 ARG A O 1
ATOM 619 N N . GLY A 1 87 ? -15.178 2.274 5.237 1.00 97.12 87 GLY A N 1
ATOM 620 C CA . GLY A 1 87 ? -15.936 2.658 6.428 1.00 97.12 87 GLY A CA 1
ATOM 621 C C . GLY A 1 87 ? -15.272 2.295 7.759 1.00 97.12 87 GLY A C 1
ATOM 622 O O . GLY A 1 87 ? -15.967 2.218 8.770 1.00 97.12 87 GLY A O 1
ATOM 623 N N . TYR A 1 88 ? -13.950 2.102 7.788 1.00 98.38 88 TYR A N 1
ATOM 624 C CA . TYR A 1 88 ? -13.203 1.858 9.024 1.00 98.38 88 TYR A CA 1
ATOM 625 C C . TYR A 1 88 ? -12.602 3.153 9.584 1.00 98.38 88 TYR A C 1
ATOM 627 O O . TYR A 1 88 ? -11.987 3.918 8.834 1.00 98.38 88 TYR A O 1
ATOM 635 N N . PRO A 1 89 ? -12.701 3.395 10.903 1.00 98.06 89 PRO A N 1
ATOM 636 C CA . PRO A 1 89 ? -11.832 4.347 11.576 1.00 98.06 89 PRO A CA 1
ATOM 637 C C . PRO A 1 89 ? -10.372 3.917 11.420 1.00 98.06 89 PRO A C 1
ATOM 639 O O . PRO A 1 89 ? -10.056 2.725 11.453 1.00 98.06 89 PRO A O 1
ATOM 642 N N . ILE A 1 90 ? -9.469 4.886 11.285 1.00 98.19 90 ILE A N 1
ATOM 643 C CA . ILE A 1 90 ? -8.036 4.618 11.189 1.00 98.19 90 ILE A CA 1
ATOM 644 C C . ILE A 1 90 ? -7.236 5.580 12.057 1.00 98.19 90 ILE A C 1
ATOM 646 O O . ILE A 1 90 ? -7.455 6.793 12.048 1.00 98.19 90 ILE A O 1
ATOM 650 N N . LYS A 1 91 ? -6.283 5.012 12.793 1.00 98.00 91 LYS A N 1
ATOM 651 C CA . LYS A 1 91 ? -5.322 5.708 13.642 1.00 98.00 91 LYS A CA 1
ATOM 652 C C . LYS A 1 91 ? -3.922 5.521 13.070 1.00 98.00 91 LYS A C 1
ATOM 654 O O . LYS A 1 91 ? -3.477 4.399 12.832 1.00 98.00 91 LYS A O 1
ATOM 659 N N . ILE A 1 92 ? -3.207 6.618 12.861 1.00 96.62 92 ILE A N 1
ATOM 660 C CA . ILE A 1 92 ? -1.851 6.601 12.320 1.00 96.62 92 ILE A CA 1
ATOM 661 C C . ILE A 1 92 ? -0.878 7.080 13.383 1.00 96.62 92 ILE A C 1
ATOM 663 O O . ILE A 1 92 ? -0.925 8.230 13.821 1.00 96.62 92 ILE A O 1
ATOM 667 N N . VAL A 1 93 ? 0.034 6.192 13.780 1.00 94.56 93 VAL A N 1
ATOM 668 C CA . VAL A 1 93 ? 1.107 6.548 14.708 1.00 94.56 93 VAL A CA 1
ATOM 669 C C . VAL A 1 93 ? 2.236 7.218 13.936 1.00 94.56 93 VAL A C 1
ATOM 671 O O . VAL A 1 93 ? 2.893 6.602 13.091 1.00 94.56 93 VAL A O 1
ATOM 674 N N . LEU A 1 94 ? 2.470 8.490 14.242 1.00 89.00 94 LEU A N 1
ATOM 675 C CA . LEU A 1 94 ? 3.286 9.387 13.438 1.00 89.00 94 LEU A CA 1
ATOM 676 C C . LEU A 1 94 ? 4.375 10.050 14.298 1.00 89.00 94 LEU A C 1
ATOM 678 O O . LEU A 1 94 ? 4.058 10.609 15.343 1.00 89.00 94 LEU A O 1
ATOM 682 N N . PRO A 1 95 ? 5.666 10.006 13.921 1.00 84.81 95 PRO A N 1
ATOM 683 C CA . PRO A 1 95 ? 6.698 10.776 14.618 1.00 84.81 95 PRO A CA 1
ATOM 684 C C . PRO A 1 95 ? 6.431 12.285 14.557 1.00 84.81 95 PRO A C 1
ATOM 686 O O . PRO A 1 95 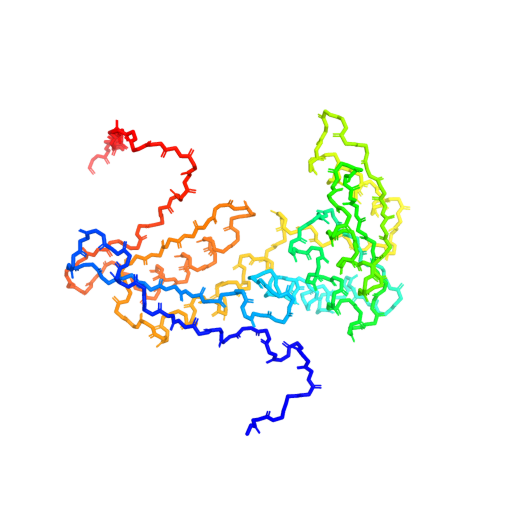? 6.043 12.795 13.511 1.00 84.81 95 PRO A O 1
ATOM 689 N N . GLU A 1 96 ? 6.681 13.019 15.640 1.00 82.69 96 GLU A N 1
ATOM 690 C CA . GLU A 1 96 ? 6.421 14.473 15.698 1.00 82.69 96 GLU A CA 1
ATOM 691 C C . GLU A 1 96 ? 7.265 15.303 14.714 1.00 82.69 96 GLU A C 1
ATOM 693 O O . GLU A 1 96 ? 6.886 16.411 14.352 1.00 82.69 96 GLU A O 1
ATOM 698 N N . ASN A 1 97 ? 8.393 14.767 14.243 1.00 77.75 97 ASN A N 1
ATOM 699 C CA . ASN A 1 97 ? 9.322 15.447 13.337 1.00 77.75 97 ASN A CA 1
ATOM 700 C C . ASN A 1 97 ? 8.982 15.291 11.841 1.00 77.75 97 ASN A C 1
ATOM 702 O O . ASN A 1 97 ? 9.823 15.564 10.982 1.00 77.75 97 ASN A O 1
ATOM 706 N N . VAL A 1 98 ? 7.789 14.797 11.508 1.00 79.56 98 VAL A N 1
ATOM 707 C CA . VAL A 1 98 ? 7.324 14.688 10.118 1.00 79.56 98 VAL A CA 1
ATOM 708 C C . VAL A 1 98 ? 6.898 16.044 9.555 1.00 79.56 98 VAL A C 1
ATOM 710 O O . VAL A 1 98 ? 6.510 16.947 10.291 1.00 79.56 98 VAL A O 1
ATOM 713 N N . SER A 1 99 ? 6.945 16.184 8.229 1.00 82.06 99 SER A N 1
ATOM 714 C CA . SER A 1 99 ? 6.535 17.429 7.582 1.00 82.06 99 SER A CA 1
ATOM 715 C C . SER A 1 99 ? 5.010 17.646 7.664 1.00 82.06 99 SER A C 1
ATOM 717 O O . SER A 1 99 ? 4.255 16.662 7.681 1.00 82.06 99 SER A O 1
ATOM 719 N N . PRO A 1 100 ? 4.533 18.906 7.680 1.00 85.44 100 PRO A N 1
ATOM 720 C CA . PRO A 1 100 ? 3.103 19.216 7.719 1.00 85.44 100 PRO A CA 1
ATOM 721 C C . PRO A 1 100 ? 2.313 18.614 6.552 1.00 85.44 100 PRO A C 1
ATOM 723 O O . PRO A 1 100 ? 1.197 18.144 6.748 1.00 85.44 100 PRO A O 1
ATOM 726 N N . GLU A 1 101 ? 2.898 18.552 5.355 1.00 86.38 101 GLU A N 1
ATOM 727 C CA . GLU A 1 101 ? 2.227 18.065 4.142 1.00 86.38 101 GLU A CA 1
ATOM 728 C C . GLU A 1 101 ? 1.866 16.579 4.263 1.00 86.38 101 GLU A C 1
ATOM 730 O O . GLU A 1 101 ? 0.801 16.144 3.827 1.00 86.38 101 GLU A O 1
ATOM 735 N N . ARG A 1 102 ? 2.734 15.785 4.906 1.00 82.62 102 ARG A N 1
ATOM 736 C CA . ARG A 1 102 ? 2.480 14.356 5.152 1.00 82.62 102 ARG A CA 1
ATOM 737 C C . ARG A 1 102 ? 1.356 14.144 6.153 1.00 82.62 102 ARG A C 1
ATOM 739 O O . ARG A 1 102 ? 0.572 13.215 5.997 1.00 82.62 102 ARG A O 1
ATOM 746 N N . ARG A 1 103 ? 1.273 15.006 7.167 1.00 88.12 103 ARG A N 1
ATOM 747 C CA . ARG A 1 103 ? 0.175 14.995 8.136 1.00 88.12 103 ARG A CA 1
ATOM 748 C C . ARG A 1 103 ? -1.148 15.373 7.466 1.00 88.12 103 ARG A C 1
ATOM 750 O O . ARG A 1 103 ? -2.117 14.635 7.598 1.00 88.12 103 ARG A O 1
ATOM 757 N N . GLN A 1 104 ? -1.154 16.447 6.681 1.00 89.62 104 GLN A N 1
ATOM 758 C CA . GLN A 1 104 ? -2.335 16.904 5.944 1.00 89.62 104 GLN A CA 1
ATOM 759 C C . GLN A 1 104 ? -2.867 15.833 4.984 1.00 89.62 104 GLN A C 1
ATOM 761 O O . GLN A 1 104 ? -4.074 15.625 4.912 1.00 89.62 104 GLN A O 1
ATOM 766 N N . ALA A 1 105 ? -1.983 15.104 4.292 1.00 88.25 105 ALA A N 1
ATOM 767 C CA . ALA A 1 105 ? -2.391 14.017 3.401 1.00 88.25 105 ALA A CA 1
ATOM 768 C C . ALA A 1 105 ? -3.159 12.894 4.126 1.00 88.25 105 ALA A C 1
ATOM 770 O O . ALA A 1 105 ? -4.077 12.311 3.558 1.00 88.25 105 ALA A O 1
ATOM 771 N N . LEU A 1 106 ? -2.808 12.599 5.381 1.00 92.81 106 LEU A N 1
ATOM 772 C CA . LEU A 1 106 ? -3.514 11.617 6.211 1.00 92.81 106 LEU A CA 1
ATOM 773 C C . LEU A 1 106 ? -4.852 12.173 6.723 1.00 92.81 106 LEU A C 1
ATOM 775 O O . LEU A 1 106 ? -5.875 11.489 6.672 1.00 92.81 106 LEU A O 1
ATOM 779 N N . GLU A 1 107 ? -4.850 13.426 7.179 1.00 92.44 107 GLU A N 1
ATOM 780 C CA . GLU A 1 107 ? -6.030 14.107 7.725 1.00 92.44 107 GLU A CA 1
ATOM 781 C C . GLU A 1 107 ? -7.132 14.298 6.670 1.00 92.44 107 GLU A C 1
ATOM 783 O O . GLU A 1 107 ? -8.309 14.154 6.992 1.00 92.44 107 GLU A O 1
ATOM 788 N N . VAL A 1 108 ? -6.777 14.529 5.398 1.00 93.19 108 VAL A N 1
ATOM 789 C CA . VAL A 1 108 ? -7.739 14.612 4.277 1.00 93.19 108 VAL A CA 1
ATOM 790 C C . VAL A 1 108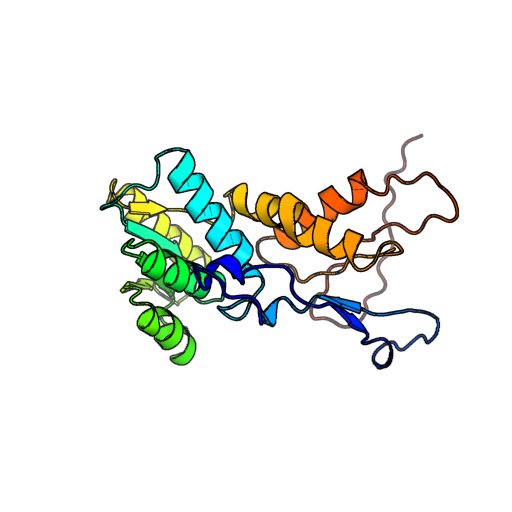 ? -8.581 13.340 4.146 1.00 93.19 108 VAL A C 1
ATOM 792 O O . VAL A 1 108 ? -9.766 13.412 3.821 1.00 93.19 108 VAL A O 1
ATOM 795 N N . PHE A 1 109 ? -8.002 12.176 4.443 1.00 94.19 109 PHE A N 1
ATOM 796 C CA . PHE A 1 109 ? -8.721 10.903 4.436 1.00 94.19 109 PHE A CA 1
ATOM 797 C C . PHE A 1 109 ? -9.374 10.562 5.785 1.00 94.19 109 PHE A C 1
ATOM 799 O O . PHE A 1 109 ? -9.969 9.497 5.928 1.00 94.19 109 PHE A O 1
ATOM 806 N N . GLY A 1 110 ? -9.329 11.473 6.761 1.00 94.00 110 GLY A N 1
ATOM 807 C CA . GLY A 1 110 ? -9.966 11.310 8.067 1.00 94.00 110 GLY A CA 1
ATOM 808 C C . GLY A 1 110 ? -9.180 10.438 9.045 1.00 94.00 110 GLY A C 1
ATOM 809 O O . GLY A 1 110 ? -9.771 9.918 9.989 1.00 94.00 110 GLY A O 1
ATOM 810 N N . ALA A 1 111 ? -7.873 10.257 8.832 1.00 96.88 111 ALA A N 1
ATOM 811 C CA . ALA A 1 111 ? -7.034 9.533 9.779 1.00 96.88 111 ALA A CA 1
ATOM 812 C C . ALA A 1 111 ? -6.820 10.334 11.069 1.00 96.88 111 ALA A C 1
ATOM 814 O O . ALA A 1 111 ? -6.453 11.510 11.036 1.00 96.88 111 ALA A O 1
ATOM 815 N N . GLU A 1 112 ? -6.977 9.674 12.214 1.00 96.19 112 GLU A N 1
ATOM 816 C CA . GLU A 1 112 ? -6.595 10.236 13.505 1.00 96.19 112 GLU A CA 1
ATOM 817 C C . GLU A 1 112 ? -5.089 10.064 13.717 1.00 96.19 112 GLU A C 1
ATOM 819 O O . GLU A 1 112 ? -4.552 8.959 13.625 1.00 96.19 112 GLU A O 1
ATOM 824 N N . ILE A 1 113 ? -4.393 11.159 14.013 1.00 94.38 113 ILE A N 1
ATOM 825 C CA . ILE A 1 113 ? -2.943 11.142 14.200 1.00 94.38 113 ILE A CA 1
ATOM 826 C C . ILE A 1 113 ? -2.605 10.952 15.674 1.00 94.38 113 ILE A C 1
ATOM 828 O O . ILE A 1 113 ? -2.942 11.789 16.510 1.00 94.38 113 ILE A O 1
ATOM 832 N N . ILE A 1 114 ? -1.859 9.890 15.972 1.00 94.62 114 ILE A N 1
ATOM 833 C CA . ILE A 1 114 ? -1.278 9.648 17.291 1.00 94.62 114 ILE A CA 1
ATOM 834 C C . ILE A 1 114 ? 0.206 10.027 17.228 1.00 94.62 114 ILE A C 1
ATOM 836 O O . ILE A 1 114 ? 0.983 9.334 16.560 1.00 94.62 114 ILE A O 1
ATOM 840 N N . PRO A 1 115 ? 0.636 11.111 17.895 1.00 90.50 115 PRO A N 1
ATOM 841 C CA . PRO A 1 115 ? 2.036 11.499 17.885 1.00 90.50 115 PRO A CA 1
ATOM 842 C C . PRO A 1 115 ? 2.888 10.464 18.629 1.00 90.50 115 PRO A C 1
ATOM 844 O O . PRO A 1 115 ? 2.507 9.933 19.672 1.00 90.50 115 PRO A O 1
ATOM 847 N N . SER A 1 116 ? 4.074 10.184 18.095 1.00 87.44 116 SER A N 1
ATOM 848 C CA . SER A 1 116 ? 5.110 9.392 18.757 1.00 87.44 116 SER A CA 1
ATOM 849 C C . SER A 1 116 ? 6.370 10.242 18.949 1.00 87.44 116 SER A C 1
ATOM 851 O O . SER A 1 116 ? 6.714 11.011 18.044 1.00 87.44 116 SER A O 1
ATOM 853 N N . PRO A 1 117 ? 7.090 10.105 20.082 1.00 79.25 117 PRO A N 1
ATOM 854 C CA . PRO A 1 117 ? 8.287 10.903 20.336 1.00 79.25 117 PRO A CA 1
ATOM 855 C C . PRO A 1 117 ? 9.331 10.723 19.227 1.00 79.25 117 PRO A C 1
ATOM 857 O O . PRO A 1 117 ? 9.769 9.599 18.954 1.00 79.25 117 PRO A O 1
ATOM 860 N N . GLY A 1 118 ? 9.728 11.830 18.59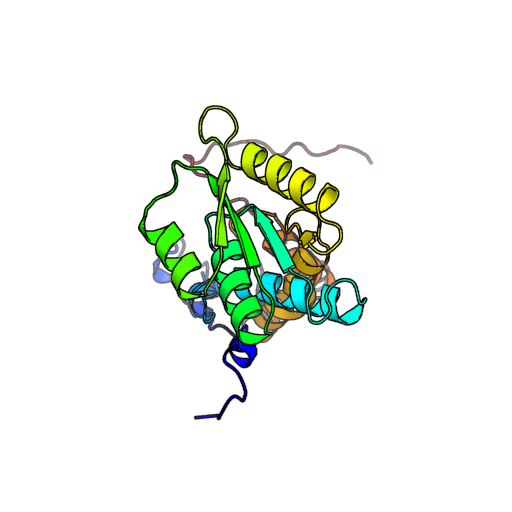2 1.00 62.22 118 GLY A N 1
ATOM 861 C CA . GLY A 1 118 ? 10.662 11.821 17.461 1.00 62.22 118 GLY A CA 1
ATOM 862 C C . GLY A 1 118 ? 12.119 11.527 17.849 1.00 62.22 118 GLY A C 1
ATOM 863 O O . GLY A 1 118 ? 12.839 10.869 17.092 1.00 62.22 118 GLY A O 1
ATOM 864 N N . GLU A 1 119 ? 12.559 11.965 19.034 1.00 58.72 119 GLU A N 1
ATOM 865 C CA . GLU A 1 119 ? 13.966 11.893 19.452 1.00 58.72 119 GLU A CA 1
ATOM 866 C C . GLU A 1 119 ? 14.443 10.457 19.733 1.00 58.72 119 GLU A C 1
ATOM 868 O O . GLU A 1 119 ? 13.871 9.706 20.527 1.00 58.72 119 GLU A O 1
ATOM 873 N N . GLY A 1 120 ? 15.518 10.053 19.044 1.00 57.25 120 GLY A N 1
ATOM 874 C CA . GLY A 1 120 ? 16.263 8.809 19.282 1.00 57.25 120 GLY A CA 1
ATOM 875 C C . GLY A 1 120 ? 15.556 7.497 18.912 1.00 57.25 120 GLY A C 1
ATOM 876 O O . GLY A 1 120 ? 16.179 6.438 18.976 1.00 57.25 120 GLY A O 1
ATOM 877 N N . LYS A 1 121 ? 14.271 7.525 18.527 1.00 61.91 121 LYS A N 1
ATOM 878 C CA . LYS A 1 121 ? 13.467 6.306 18.302 1.00 61.91 121 LYS A CA 1
ATOM 879 C C . LYS A 1 121 ? 12.937 6.152 16.875 1.00 61.91 121 LYS A C 1
ATOM 881 O O . LYS A 1 121 ? 12.753 5.007 16.453 1.00 61.91 121 LYS A O 1
ATOM 886 N N . GLY A 1 122 ? 12.740 7.247 16.133 1.00 70.75 122 GLY A N 1
ATOM 887 C CA . GLY A 1 122 ? 12.328 7.235 14.721 1.00 70.75 122 GLY A CA 1
ATOM 888 C C . GLY A 1 122 ? 11.145 6.301 14.421 1.00 70.75 122 GLY A C 1
ATOM 889 O O . GLY A 1 122 ? 10.281 6.075 15.269 1.00 70.75 122 GLY A O 1
ATOM 890 N N . SER A 1 123 ? 11.130 5.692 13.230 1.00 75.50 123 SER A N 1
ATOM 891 C CA . SER A 1 123 ? 10.082 4.741 12.812 1.00 75.50 123 SER A CA 1
ATOM 892 C C . SER A 1 123 ? 9.932 3.543 13.757 1.00 75.50 123 SER A C 1
ATOM 894 O O . SER A 1 123 ? 8.821 3.080 13.991 1.00 75.50 123 SER A O 1
ATOM 896 N N . ASN A 1 124 ? 11.022 3.075 14.372 1.00 82.62 124 ASN A N 1
ATOM 897 C CA . ASN A 1 124 ? 10.967 1.975 15.339 1.00 82.62 124 ASN A CA 1
ATOM 898 C C . ASN A 1 124 ? 10.207 2.371 16.617 1.00 82.62 124 ASN A C 1
ATOM 900 O O . ASN A 1 124 ? 9.582 1.527 17.256 1.00 82.62 124 ASN A O 1
ATOM 904 N N . GLY A 1 125 ? 10.253 3.651 16.999 1.00 86.69 125 GLY A N 1
ATOM 905 C CA . GLY A 1 125 ? 9.452 4.215 18.083 1.00 86.69 125 GLY A CA 1
ATOM 906 C C . GLY A 1 125 ? 7.962 4.162 17.781 1.00 86.69 125 GLY A C 1
ATOM 907 O O . GLY A 1 125 ? 7.209 3.627 18.593 1.00 86.69 125 GLY A O 1
ATOM 908 N N . ALA A 1 126 ? 7.572 4.638 16.597 1.00 89.06 126 ALA A N 1
ATOM 909 C CA . ALA A 1 126 ? 6.190 4.586 16.125 1.00 89.06 126 ALA A CA 1
ATOM 910 C C . ALA A 1 126 ? 5.664 3.143 16.082 1.00 89.06 126 ALA A C 1
ATOM 912 O O . ALA A 1 126 ? 4.581 2.875 16.589 1.00 89.06 126 ALA A O 1
ATOM 913 N N . VAL A 1 127 ? 6.464 2.193 15.579 1.00 91.06 127 VAL A N 1
ATOM 914 C CA . VAL A 1 127 ? 6.091 0.768 15.541 1.00 91.06 127 VAL A CA 1
ATOM 915 C C . VAL A 1 127 ? 5.848 0.197 16.937 1.00 91.06 127 VAL A C 1
ATOM 917 O O . VAL A 1 127 ? 4.840 -0.471 17.157 1.00 91.06 127 VAL A O 1
ATOM 920 N N . ARG A 1 128 ? 6.741 0.465 17.899 1.00 91.81 128 ARG A N 1
ATOM 921 C CA . ARG A 1 128 ? 6.559 -0.013 19.280 1.00 91.81 128 ARG A CA 1
ATOM 922 C C . ARG A 1 128 ? 5.339 0.607 19.955 1.00 91.81 128 ARG A C 1
ATOM 924 O O . ARG A 1 128 ? 4.701 -0.066 20.757 1.00 91.81 128 ARG A O 1
ATOM 931 N N . LEU A 1 129 ? 5.047 1.877 19.671 1.00 94.06 129 LEU A N 1
ATOM 932 C CA . LEU A 1 129 ? 3.871 2.547 20.216 1.00 94.06 129 LEU A CA 1
ATOM 933 C C . LEU A 1 129 ? 2.584 1.983 19.602 1.00 94.06 129 LEU A C 1
ATOM 935 O O . LEU A 1 129 ? 1.703 1.598 20.356 1.00 94.06 129 LEU A O 1
ATOM 939 N N . ALA A 1 130 ? 2.510 1.848 18.274 1.00 95.50 130 ALA A N 1
ATOM 940 C CA . ALA A 1 130 ? 1.356 1.257 17.592 1.00 95.50 130 ALA A CA 1
ATOM 941 C C . ALA A 1 130 ? 1.054 -0.162 18.085 1.00 95.50 130 ALA A C 1
ATOM 943 O O . ALA A 1 130 ? -0.097 -0.473 18.364 1.00 95.50 130 ALA A O 1
ATOM 944 N N . ARG A 1 131 ? 2.093 -0.992 18.265 1.00 95.69 131 ARG A N 1
ATOM 945 C CA . ARG A 1 131 ? 1.935 -2.342 18.819 1.00 95.69 131 ARG A CA 1
ATOM 946 C C . ARG A 1 131 ? 1.324 -2.318 20.215 1.00 95.69 131 ARG A C 1
ATOM 948 O O . ARG A 1 131 ? 0.317 -2.965 20.439 1.00 95.69 131 ARG A O 1
ATOM 955 N N . ARG A 1 132 ? 1.908 -1.531 21.122 1.00 96.69 132 ARG A N 1
ATOM 956 C CA . ARG A 1 132 ? 1.411 -1.415 22.497 1.00 96.69 132 ARG A CA 1
ATOM 957 C C . ARG A 1 132 ? -0.040 -0.943 22.534 1.00 96.69 132 ARG A C 1
ATOM 959 O O . ARG A 1 132 ? -0.840 -1.500 23.265 1.00 96.69 132 ARG A O 1
ATOM 966 N N . LEU A 1 133 ? -0.368 0.065 21.732 1.00 97.56 133 LEU A N 1
ATOM 967 C CA . LEU A 1 133 ? -1.724 0.592 21.649 1.00 97.56 133 LEU A CA 1
ATOM 968 C C . LEU A 1 133 ? -2.712 -0.452 21.120 1.00 97.56 133 LEU A C 1
ATOM 970 O O . LEU A 1 133 ? -3.820 -0.530 21.630 1.00 97.56 133 LEU A O 1
ATOM 974 N N . ALA A 1 134 ? -2.321 -1.267 20.141 1.00 97.25 134 ALA A N 1
ATOM 975 C CA . ALA A 1 134 ? -3.146 -2.381 19.682 1.00 97.25 134 ALA A CA 1
ATOM 976 C C . ALA A 1 134 ? -3.326 -3.456 20.769 1.00 97.25 134 ALA A C 1
ATOM 978 O O . ALA A 1 134 ? -4.425 -3.966 20.944 1.00 97.25 134 ALA A O 1
ATOM 979 N N . ASP A 1 135 ? -2.277 -3.755 21.543 1.00 97.25 135 ASP A N 1
ATOM 980 C CA . ASP A 1 135 ? -2.358 -4.696 22.669 1.00 97.25 135 ASP A CA 1
ATOM 981 C C . ASP A 1 135 ? -3.285 -4.173 23.793 1.00 97.25 135 ASP A C 1
ATOM 983 O O . ASP A 1 135 ? -3.967 -4.951 24.457 1.00 97.25 135 ASP A O 1
ATOM 987 N N . GLU A 1 136 ? -3.321 -2.853 24.005 1.00 98.06 136 GLU A N 1
ATOM 988 C CA . GLU A 1 136 ? -4.164 -2.173 25.002 1.00 98.06 136 GLU A CA 1
ATOM 989 C C . GLU A 1 136 ? -5.622 -1.977 24.543 1.00 98.06 136 GLU A C 1
ATOM 991 O O . GLU A 1 136 ? -6.499 -1.779 25.384 1.00 98.06 136 GLU A O 1
ATOM 996 N N . ASN A 1 137 ? -5.893 -2.041 23.234 1.00 98.06 137 ASN A N 1
ATOM 997 C CA . ASN A 1 137 ? -7.208 -1.793 22.634 1.00 98.06 137 ASN A CA 1
ATOM 998 C C . ASN A 1 137 ? -7.572 -2.960 21.696 1.00 98.06 137 ASN A C 1
ATOM 1000 O O . ASN A 1 137 ? -7.277 -2.900 20.500 1.00 98.06 137 ASN A O 1
ATOM 1004 N N . PRO A 1 138 ? -8.198 -4.041 22.206 1.00 95.44 138 PRO A N 1
ATOM 1005 C CA . PRO A 1 138 ? -8.468 -5.266 21.441 1.00 95.44 138 PRO A CA 1
ATOM 1006 C C . PRO A 1 138 ? -9.348 -5.083 20.194 1.00 95.44 138 PRO A C 1
ATOM 1008 O O . P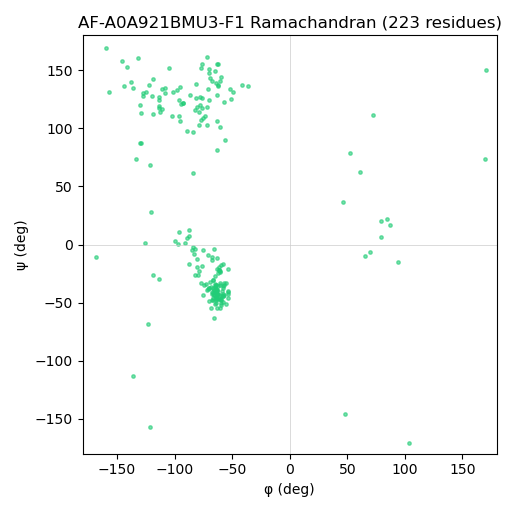RO A 1 138 ? -9.410 -5.962 19.334 1.00 95.44 138 PRO A O 1
ATOM 1011 N N . GLU A 1 139 ? -10.070 -3.969 20.099 1.00 96.81 139 GLU A N 1
ATOM 1012 C CA . GLU A 1 139 ? -10.859 -3.576 18.935 1.00 96.81 139 GLU A CA 1
ATOM 1013 C C . GLU A 1 139 ? -10.032 -2.886 17.834 1.00 96.81 139 GLU A C 1
ATOM 1015 O O . GLU A 1 139 ? -10.570 -2.579 16.762 1.00 96.81 139 GLU A O 1
ATOM 1020 N N . TRP A 1 140 ? -8.737 -2.640 18.075 1.00 98.31 140 TRP A N 1
ATOM 1021 C CA . TRP A 1 140 ? -7.812 -2.054 17.109 1.00 98.31 140 TRP A CA 1
ATOM 1022 C C . TRP A 1 140 ? -7.024 -3.145 16.385 1.00 98.31 140 TRP A C 1
ATOM 1024 O O . TRP A 1 140 ? -6.332 -3.967 16.979 1.00 98.31 140 TRP A O 1
ATOM 1034 N N . VAL A 1 141 ? -7.099 -3.124 15.060 1.00 98.31 141 VAL A N 1
ATOM 1035 C CA . VAL A 1 141 ? -6.438 -4.071 14.172 1.00 98.31 141 VAL A CA 1
ATOM 1036 C C . VAL A 1 141 ? -5.122 -3.473 13.705 1.00 98.31 141 VAL A C 1
ATOM 1038 O O . VAL A 1 141 ? -5.092 -2.518 12.924 1.00 98.31 141 VAL A O 1
ATOM 1041 N N . PHE A 1 142 ? -4.023 -4.051 14.179 1.00 97.69 142 PHE A N 1
ATOM 1042 C CA . PHE A 1 142 ? -2.686 -3.669 13.753 1.00 97.69 142 PHE A CA 1
ATOM 1043 C C . PHE A 1 142 ? -2.255 -4.482 12.527 1.00 97.69 142 PHE A C 1
ATOM 1045 O O . PHE A 1 142 ? -1.775 -5.605 12.662 1.00 97.69 142 PHE A O 1
ATOM 1052 N N . LEU A 1 143 ? -2.410 -3.905 11.330 1.00 96.94 143 LEU A N 1
ATOM 1053 C CA . LEU A 1 143 ? -2.111 -4.599 10.067 1.00 96.94 143 LEU A CA 1
ATOM 1054 C C . LEU A 1 143 ? -0.620 -4.915 9.900 1.00 96.94 143 LEU A C 1
ATOM 1056 O O . LEU A 1 143 ? -0.278 -5.988 9.414 1.00 96.94 143 LEU A O 1
ATOM 1060 N N . TYR A 1 144 ? 0.258 -3.998 10.308 1.00 95.12 144 TYR A N 1
ATOM 1061 C CA . TYR A 1 144 ? 1.710 -4.152 10.386 1.00 95.12 144 TYR A CA 1
ATOM 1062 C C . TYR A 1 144 ? 2.385 -4.645 9.096 1.00 95.12 144 TYR A C 1
ATOM 1064 O O . TYR A 1 144 ? 2.857 -5.780 8.988 1.00 95.12 144 TYR A O 1
ATOM 1072 N N . GLN A 1 145 ? 2.572 -3.729 8.141 1.00 93.00 145 GLN A N 1
ATOM 1073 C CA . GLN A 1 145 ? 3.110 -4.026 6.798 1.00 93.00 145 GLN A CA 1
ATOM 1074 C C . GLN A 1 145 ? 4.461 -4.768 6.753 1.00 93.00 145 GLN A C 1
ATOM 1076 O O . GLN A 1 145 ? 4.835 -5.315 5.716 1.00 93.00 145 GLN A O 1
ATOM 1081 N N . TYR A 1 146 ? 5.247 -4.722 7.832 1.00 90.94 146 TYR A N 1
ATOM 1082 C CA . TYR A 1 146 ? 6.580 -5.323 7.882 1.00 90.94 146 TYR A CA 1
ATOM 1083 C C . TYR A 1 146 ? 6.552 -6.839 8.102 1.00 90.94 146 TYR A C 1
ATOM 1085 O O . TYR A 1 146 ? 7.531 -7.491 7.753 1.00 90.94 146 TYR A O 1
ATOM 1093 N N . ALA A 1 147 ? 5.473 -7.382 8.673 1.00 93.12 147 ALA A N 1
ATOM 1094 C CA . ALA A 1 147 ? 5.316 -8.822 8.903 1.00 93.12 147 ALA A CA 1
ATOM 1095 C C . ALA A 1 147 ? 4.022 -9.398 8.309 1.00 93.12 147 ALA A C 1
ATOM 1097 O O . ALA A 1 147 ? 3.760 -10.584 8.467 1.00 93.12 147 ALA A O 1
ATOM 1098 N N . ASN A 1 148 ? 3.212 -8.572 7.649 1.00 96.62 148 ASN A N 1
ATOM 1099 C CA . ASN A 1 148 ? 1.990 -9.018 7.000 1.00 96.62 148 ASN A CA 1
ATOM 1100 C C . ASN A 1 148 ? 2.302 -9.658 5.639 1.00 96.62 148 ASN A C 1
ATOM 1102 O O . ASN A 1 148 ? 2.821 -8.986 4.743 1.00 96.62 148 ASN A O 1
ATOM 1106 N N . GLU A 1 149 ? 1.968 -10.939 5.477 1.00 97.31 149 GLU A N 1
ATOM 1107 C CA . GLU A 1 149 ? 2.192 -11.701 4.241 1.00 97.31 149 GLU A CA 1
ATOM 1108 C C . GLU A 1 149 ? 1.414 -11.135 3.043 1.00 97.31 149 GLU A C 1
ATOM 1110 O O . GLU A 1 149 ? 1.875 -11.241 1.904 1.00 97.31 149 GLU A O 1
ATOM 1115 N N . ALA A 1 150 ? 0.306 -10.421 3.270 1.00 98.25 150 ALA A N 1
ATOM 1116 C CA . ALA A 1 150 ? -0.428 -9.749 2.202 1.00 98.25 150 ALA A CA 1
ATOM 1117 C C . ALA A 1 150 ? 0.422 -8.683 1.480 1.00 98.25 150 ALA A C 1
ATOM 1119 O O . ALA A 1 150 ? 0.158 -8.368 0.322 1.00 98.25 150 ALA A O 1
ATOM 1120 N N . ASN A 1 151 ? 1.482 -8.151 2.104 1.00 97.75 151 ASN A N 1
ATOM 1121 C CA . ASN A 1 151 ? 2.396 -7.199 1.464 1.00 97.75 151 ASN A CA 1
ATOM 1122 C C . ASN A 1 151 ? 3.196 -7.830 0.299 1.00 97.75 151 ASN A C 1
ATOM 1124 O O . ASN A 1 151 ? 3.019 -7.391 -0.842 1.00 97.75 151 ASN A O 1
ATOM 1128 N N . PRO A 1 152 ? 4.068 -8.840 0.507 1.00 97.88 152 PRO A N 1
ATOM 1129 C CA . PRO A 1 152 ? 4.717 -9.512 -0.616 1.00 97.88 152 PRO A CA 1
ATOM 1130 C C . PRO A 1 152 ? 3.711 -10.214 -1.536 1.00 97.88 152 PRO A C 1
ATOM 1132 O O . PRO A 1 152 ? 3.900 -10.172 -2.754 1.00 97.88 152 PRO A O 1
ATOM 1135 N N . GLN A 1 153 ? 2.631 -10.794 -0.999 1.00 98.50 153 GLN A N 1
ATOM 1136 C CA . GLN A 1 153 ? 1.637 -11.486 -1.822 1.00 98.50 153 GLN A CA 1
ATOM 1137 C C . GLN A 1 153 ? 0.918 -10.553 -2.796 1.00 98.50 153 GLN A C 1
ATOM 1139 O O . GLN A 1 153 ? 0.779 -10.914 -3.960 1.00 98.50 153 GLN A O 1
ATOM 1144 N N . ALA A 1 154 ? 0.569 -9.324 -2.397 1.00 98.69 154 ALA A N 1
ATOM 1145 C CA . ALA A 1 154 ? -0.028 -8.343 -3.306 1.00 98.69 154 ALA A CA 1
ATOM 1146 C C . ALA A 1 154 ? 0.824 -8.129 -4.562 1.00 98.69 154 ALA A C 1
ATOM 1148 O O . ALA A 1 154 ? 0.310 -8.009 -5.671 1.00 98.69 154 ALA A O 1
ATOM 1149 N N . HIS A 1 155 ? 2.146 -8.093 -4.407 1.00 98.69 155 HIS A N 1
ATOM 1150 C CA . HIS A 1 155 ? 3.063 -7.923 -5.527 1.00 98.69 155 HIS A CA 1
ATOM 1151 C C . HIS A 1 155 ? 3.262 -9.197 -6.344 1.00 98.69 155 HIS A C 1
ATOM 1153 O O . HIS A 1 155 ? 3.449 -9.105 -7.556 1.00 98.69 155 HIS A O 1
ATOM 1159 N N . TYR A 1 156 ? 3.217 -10.362 -5.699 1.00 98.69 156 TYR A N 1
ATOM 1160 C CA . TYR A 1 156 ? 3.276 -11.656 -6.370 1.00 98.69 156 TYR A CA 1
ATOM 1161 C C . TYR A 1 156 ? 2.042 -11.895 -7.250 1.00 98.69 156 TYR A C 1
ATOM 1163 O O . TYR A 1 156 ? 2.182 -12.315 -8.393 1.00 98.69 156 TYR A O 1
ATOM 1171 N N . THR A 1 157 ? 0.845 -11.578 -6.753 1.00 98.50 157 THR A N 1
ATOM 1172 C CA . THR A 1 157 ? -0.423 -11.846 -7.449 1.00 98.50 157 THR A CA 1
ATOM 1173 C C . THR A 1 157 ? -0.857 -10.738 -8.405 1.00 98.50 157 THR A C 1
ATOM 1175 O O . THR A 1 157 ? -1.700 -10.992 -9.261 1.00 98.50 157 THR A O 1
ATOM 1178 N N . THR A 1 158 ? -0.297 -9.524 -8.297 1.00 98.69 158 THR A N 1
ATOM 1179 C CA . THR A 1 158 ? -0.672 -8.392 -9.170 1.00 98.69 158 THR A CA 1
ATOM 1180 C C . THR A 1 158 ? 0.519 -7.812 -9.931 1.00 98.69 158 THR A C 1
ATOM 1182 O O . THR A 1 158 ? 0.633 -7.975 -11.144 1.00 98.69 158 THR A O 1
ATOM 1185 N N . THR A 1 159 ? 1.460 -7.171 -9.235 1.00 98.62 159 THR A N 1
ATOM 1186 C CA .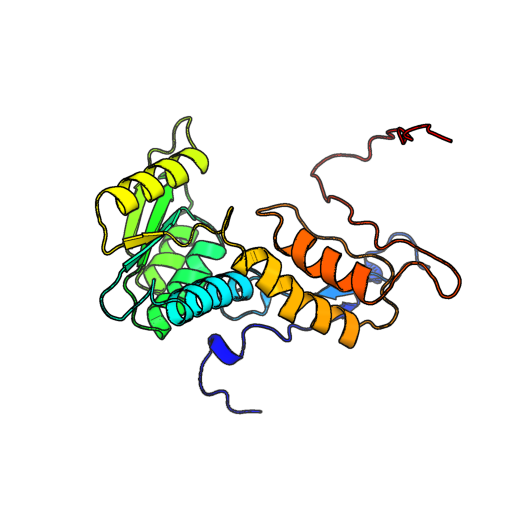 THR A 1 159 ? 2.535 -6.389 -9.864 1.00 98.62 159 THR A CA 1
ATOM 1187 C C . THR A 1 159 ? 3.447 -7.243 -10.750 1.00 98.62 159 THR A C 1
ATOM 1189 O O . THR A 1 159 ? 3.805 -6.814 -11.844 1.00 98.62 159 THR A O 1
ATOM 1192 N N . GLY A 1 160 ? 3.825 -8.443 -10.301 1.00 98.19 160 GLY A N 1
ATOM 1193 C CA . GLY A 1 160 ? 4.629 -9.390 -11.077 1.00 98.19 160 GLY A CA 1
ATOM 1194 C C . GLY A 1 160 ? 3.944 -9.827 -12.379 1.00 98.19 160 GLY A C 1
ATOM 1195 O O . GLY A 1 160 ? 4.543 -9.649 -13.444 1.00 98.19 160 GLY A O 1
ATOM 1196 N N . PRO A 1 161 ? 2.704 -10.348 -12.320 1.00 98.44 161 PRO A N 1
ATOM 1197 C CA . PRO A 1 161 ? 1.909 -10.691 -13.495 1.00 98.44 161 PRO A CA 1
ATOM 1198 C C . PRO A 1 161 ? 1.748 -9.546 -14.487 1.00 98.44 161 PRO A C 1
ATOM 1200 O O . PRO A 1 161 ? 1.982 -9.752 -15.675 1.00 98.44 161 PRO A O 1
ATOM 1203 N N . GLU A 1 162 ? 1.422 -8.339 -14.017 1.00 98.56 162 GLU A N 1
ATOM 1204 C CA . GLU A 1 162 ? 1.307 -7.165 -14.887 1.00 98.56 162 GLU A CA 1
ATOM 1205 C C . GLU A 1 162 ? 2.627 -6.868 -15.609 1.00 98.56 162 GLU A C 1
ATOM 1207 O O . GLU A 1 162 ? 2.641 -6.688 -16.822 1.00 98.56 162 GLU A O 1
ATOM 1212 N N . ILE A 1 163 ? 3.755 -6.868 -14.887 1.00 98.19 163 ILE A N 1
ATOM 1213 C CA . ILE A 1 163 ? 5.074 -6.626 -15.489 1.00 98.19 163 ILE A CA 1
ATOM 1214 C C . ILE A 1 163 ? 5.391 -7.676 -16.558 1.00 98.19 163 ILE A C 1
ATOM 1216 O O . ILE A 1 163 ? 5.877 -7.318 -17.627 1.00 98.19 163 ILE A O 1
ATOM 1220 N N . LEU A 1 164 ? 5.137 -8.959 -16.289 1.00 97.50 164 LEU A N 1
ATOM 1221 C CA . LEU A 1 164 ? 5.434 -10.025 -17.248 1.00 97.50 164 LEU A CA 1
ATOM 1222 C C . LEU A 1 164 ? 4.503 -9.984 -18.467 1.00 97.50 164 LEU A C 1
ATOM 1224 O O . LEU A 1 164 ? 4.957 -10.234 -19.580 1.00 97.50 164 LEU A O 1
ATOM 1228 N N . ARG A 1 165 ? 3.222 -9.655 -18.262 1.00 97.81 165 ARG A N 1
ATOM 1229 C CA . ARG A 1 165 ? 2.244 -9.443 -19.336 1.00 97.81 165 ARG A CA 1
ATOM 1230 C C . ARG A 1 165 ? 2.692 -8.315 -20.264 1.00 97.81 165 ARG A C 1
ATOM 1232 O O . ARG A 1 165 ? 2.671 -8.482 -21.479 1.00 97.81 165 ARG A O 1
ATOM 1239 N N . ASP A 1 166 ? 3.100 -7.190 -19.684 1.00 97.88 166 ASP A N 1
ATOM 1240 C CA . ASP A 1 166 ? 3.409 -5.961 -20.420 1.00 97.88 166 ASP A CA 1
ATOM 1241 C C . ASP A 1 166 ? 4.833 -5.977 -21.016 1.00 97.88 166 ASP A C 1
ATOM 1243 O O . ASP A 1 166 ? 5.096 -5.326 -22.028 1.00 97.88 166 ASP A O 1
ATOM 1247 N N . VAL A 1 167 ? 5.759 -6.737 -20.414 1.00 96.81 167 VAL A N 1
ATOM 1248 C CA . VAL A 1 167 ? 7.156 -6.896 -20.860 1.00 96.81 167 VAL A CA 1
ATOM 1249 C C . VAL A 1 167 ? 7.555 -8.383 -20.865 1.00 96.81 167 VAL A C 1
ATOM 1251 O O . VAL A 1 167 ? 8.338 -8.831 -20.015 1.00 96.81 167 VAL A O 1
ATOM 1254 N N . PRO A 1 168 ? 7.058 -9.181 -21.830 1.00 95.06 168 PRO A N 1
ATOM 1255 C CA . PRO A 1 168 ? 7.297 -10.626 -21.861 1.00 95.06 168 PRO A CA 1
ATOM 1256 C C . PRO A 1 168 ? 8.771 -11.015 -21.991 1.00 95.06 168 PRO A C 1
ATOM 1258 O O . PRO A 1 168 ? 9.158 -12.118 -21.613 1.00 95.06 168 PRO A O 1
ATOM 1261 N N . ASP A 1 169 ? 9.622 -10.122 -22.493 1.00 92.12 169 ASP A N 1
ATOM 1262 C CA . ASP A 1 169 ? 11.062 -10.295 -22.694 1.00 92.12 169 ASP A CA 1
ATOM 1263 C C . ASP A 1 169 ? 11.917 -9.724 -21.545 1.00 92.12 169 ASP A C 1
ATOM 1265 O O . ASP A 1 169 ? 13.144 -9.691 -21.652 1.00 92.12 169 ASP A O 1
ATOM 1269 N N . ILE A 1 170 ? 11.310 -9.339 -20.411 1.00 93.38 170 ILE A N 1
ATOM 1270 C CA . ILE A 1 170 ? 12.039 -8.824 -19.242 1.00 93.38 170 ILE A CA 1
ATOM 1271 C C . ILE A 1 170 ? 13.177 -9.766 -18.828 1.00 93.38 170 ILE A C 1
ATOM 1273 O O . ILE A 1 170 ? 12.998 -10.985 -18.728 1.00 93.38 170 ILE A O 1
ATOM 1277 N N . THR A 1 171 ? 14.349 -9.178 -18.574 1.00 90.31 171 THR A N 1
ATOM 1278 C CA . THR A 1 171 ? 15.549 -9.899 -18.121 1.00 90.31 171 THR A CA 1
ATOM 1279 C C . THR A 1 171 ? 15.963 -9.532 -16.705 1.00 90.31 171 THR A C 1
ATOM 1281 O O . THR A 1 171 ? 16.550 -10.356 -16.022 1.00 90.31 171 THR A O 1
ATOM 1284 N N . HIS A 1 172 ? 15.686 -8.306 -16.254 1.00 92.00 172 HIS A N 1
ATOM 1285 C CA . HIS A 1 172 ? 16.088 -7.792 -14.948 1.00 92.00 172 HIS A CA 1
ATOM 1286 C C . HIS A 1 172 ? 14.954 -6.997 -14.316 1.00 92.00 172 HIS A C 1
ATOM 1288 O O . HIS A 1 172 ? 14.304 -6.204 -14.989 1.00 92.00 172 HIS A O 1
ATOM 1294 N N . PHE A 1 173 ? 14.771 -7.173 -13.008 1.00 94.56 173 PHE A N 1
ATOM 1295 C CA . PHE A 1 173 ? 13.875 -6.357 -12.202 1.00 94.56 173 PHE A CA 1
ATOM 1296 C C . PHE A 1 173 ? 14.676 -5.650 -11.108 1.00 94.56 173 PHE A C 1
ATOM 1298 O O . PHE A 1 173 ? 15.438 -6.277 -10.366 1.00 94.56 173 PHE A O 1
ATOM 1305 N N . VAL A 1 174 ? 14.513 -4.333 -11.024 1.00 94.50 174 VAL A N 1
ATOM 1306 C CA . VAL A 1 174 ? 15.210 -3.464 -10.073 1.00 94.50 174 VAL A CA 1
ATOM 1307 C C . VAL A 1 174 ? 14.160 -2.642 -9.343 1.00 94.50 174 VAL A C 1
ATOM 1309 O O . VAL A 1 174 ? 13.311 -2.024 -9.978 1.00 94.50 174 VAL A O 1
ATOM 1312 N N . ALA A 1 175 ? 14.224 -2.615 -8.013 1.00 93.06 175 ALA A N 1
ATOM 1313 C CA . ALA A 1 175 ? 13.329 -1.799 -7.201 1.00 93.06 175 ALA A CA 1
ATOM 1314 C C . ALA A 1 175 ? 14.039 -1.261 -5.954 1.00 93.06 175 ALA A C 1
ATOM 1316 O O . ALA A 1 175 ? 15.047 -1.806 -5.492 1.00 93.06 175 ALA A O 1
ATOM 1317 N N . GLY A 1 176 ? 13.500 -0.171 -5.408 1.00 87.50 176 GLY A N 1
ATOM 1318 C CA . GLY A 1 176 ? 13.959 0.402 -4.146 1.00 87.50 176 GLY A CA 1
ATOM 1319 C C . GLY A 1 176 ? 13.706 -0.537 -2.964 1.00 87.50 176 GLY A C 1
ATOM 1320 O O . GLY A 1 176 ? 12.740 -1.301 -2.946 1.00 87.50 176 GLY A O 1
ATOM 1321 N N . LEU A 1 177 ? 14.570 -0.460 -1.950 1.00 84.50 177 LEU A N 1
ATOM 1322 C CA . LEU A 1 177 ? 14.427 -1.246 -0.727 1.00 84.50 177 LEU A CA 1
ATOM 1323 C C . LEU A 1 177 ? 13.655 -0.448 0.335 1.00 84.50 177 LEU A C 1
ATOM 1325 O O . LEU A 1 177 ? 14.076 0.635 0.731 1.00 84.50 177 LEU A O 1
ATOM 1329 N N . GLY A 1 178 ? 12.540 -1.011 0.798 1.00 85.06 178 GLY A N 1
ATOM 1330 C CA . GLY A 1 178 ? 11.735 -0.506 1.916 1.00 85.06 178 GLY A CA 1
ATOM 1331 C C . GLY A 1 178 ? 11.334 -1.657 2.835 1.00 85.06 178 GLY A C 1
ATOM 1332 O O . GLY A 1 178 ? 12.197 -2.323 3.392 1.00 85.06 178 GLY A O 1
ATOM 1333 N N . THR A 1 179 ? 10.039 -1.974 2.901 1.00 89.56 179 THR A N 1
ATOM 1334 C CA . THR A 1 179 ? 9.516 -3.196 3.557 1.00 89.56 179 THR A CA 1
ATOM 1335 C C . THR A 1 179 ? 9.936 -4.494 2.863 1.00 89.56 179 THR A C 1
ATOM 1337 O O . THR A 1 179 ? 9.594 -5.573 3.326 1.00 89.56 179 THR A O 1
ATOM 1340 N N . SER A 1 180 ? 10.641 -4.404 1.732 1.00 91.44 180 SER A N 1
ATOM 1341 C CA . SER A 1 180 ? 11.064 -5.494 0.839 1.00 91.44 180 SER A CA 1
ATOM 1342 C C . SER A 1 180 ? 9.954 -6.261 0.107 1.00 91.44 180 SER A C 1
ATOM 1344 O O . SER A 1 180 ? 10.270 -6.953 -0.857 1.00 91.44 180 SER A O 1
ATOM 1346 N N . GLY A 1 181 ? 8.675 -6.059 0.443 1.00 95.50 181 GLY A N 1
ATOM 1347 C CA . GLY A 1 181 ? 7.550 -6.776 -0.175 1.00 95.50 181 GLY A CA 1
ATOM 1348 C C . GLY A 1 181 ? 7.509 -6.702 -1.704 1.00 95.50 181 GLY A C 1
ATOM 1349 O O . GLY A 1 181 ? 7.324 -7.724 -2.352 1.00 95.50 181 GLY A O 1
ATOM 1350 N N . THR A 1 182 ? 7.792 -5.543 -2.309 1.00 96.81 182 THR A N 1
ATOM 1351 C CA . THR A 1 182 ? 7.831 -5.407 -3.779 1.00 96.81 182 THR A CA 1
ATOM 1352 C C . THR A 1 182 ? 8.929 -6.254 -4.422 1.00 96.81 182 THR A C 1
ATOM 1354 O O . THR A 1 182 ? 8.681 -6.931 -5.414 1.00 96.81 182 THR A O 1
ATOM 1357 N N . LEU A 1 183 ? 10.139 -6.254 -3.849 1.00 95.12 183 LEU A N 1
ATOM 1358 C CA . LEU A 1 183 ? 11.248 -7.073 -4.350 1.00 95.12 183 LEU A CA 1
ATOM 1359 C C . LEU A 1 183 ? 10.970 -8.565 -4.152 1.00 95.12 183 LEU A C 1
ATOM 1361 O O . LEU A 1 183 ? 11.283 -9.353 -5.040 1.00 95.12 183 LEU A O 1
ATOM 1365 N N . MET A 1 184 ? 10.397 -8.942 -3.006 1.00 95.50 184 MET A N 1
ATOM 1366 C CA . MET A 1 184 ? 10.075 -10.335 -2.698 1.00 95.50 184 MET A CA 1
ATOM 1367 C C . MET A 1 184 ? 8.948 -10.853 -3.591 1.00 95.50 184 MET A C 1
ATOM 1369 O O . MET A 1 184 ? 9.161 -11.823 -4.303 1.00 95.50 184 MET A O 1
ATOM 1373 N N . GLY A 1 185 ? 7.798 -10.180 -3.639 1.00 97.56 185 GLY A N 1
ATOM 1374 C CA . GLY A 1 185 ? 6.642 -10.636 -4.413 1.00 97.56 185 GLY A CA 1
ATOM 1375 C C . GLY A 1 185 ? 6.909 -10.704 -5.914 1.00 97.56 185 GLY A C 1
ATOM 1376 O O . GLY A 1 185 ? 6.788 -11.769 -6.517 1.00 97.56 185 GLY A O 1
ATOM 1377 N N . VAL A 1 186 ? 7.361 -9.594 -6.516 1.00 97.75 186 VAL A N 1
ATOM 1378 C CA . VAL A 1 186 ? 7.685 -9.567 -7.955 1.00 97.75 186 VAL A CA 1
ATOM 1379 C C . VAL A 1 186 ? 8.841 -10.515 -8.267 1.00 97.75 186 VAL A C 1
ATOM 1381 O O . VAL A 1 186 ? 8.802 -11.241 -9.257 1.00 97.75 186 VAL A O 1
ATOM 1384 N N . GLY A 1 187 ? 9.878 -10.526 -7.425 1.00 94.88 187 GLY A N 1
ATOM 1385 C CA . GLY A 1 187 ? 11.056 -11.361 -7.631 1.00 94.88 187 GLY A CA 1
ATOM 1386 C C . GLY A 1 187 ? 10.748 -12.856 -7.576 1.00 94.88 187 GLY A C 1
ATOM 1387 O O . GLY A 1 187 ? 11.287 -13.600 -8.391 1.00 94.88 187 GLY A O 1
ATOM 1388 N N . THR A 1 188 ? 9.896 -13.295 -6.648 1.00 95.88 188 THR A N 1
ATOM 1389 C CA . THR A 1 188 ? 9.438 -14.689 -6.563 1.00 95.88 188 THR A CA 1
ATOM 1390 C C . THR A 1 188 ? 8.615 -15.055 -7.793 1.00 95.88 188 THR A C 1
ATOM 1392 O O . THR A 1 188 ? 8.981 -16.000 -8.487 1.00 95.88 188 THR A O 1
ATOM 1395 N N . TYR A 1 189 ? 7.610 -14.245 -8.147 1.00 97.75 189 TYR A N 1
ATOM 1396 C CA . TYR A 1 189 ? 6.773 -14.494 -9.325 1.00 97.75 189 TYR A CA 1
ATOM 1397 C C . TYR A 1 189 ? 7.602 -14.622 -10.612 1.00 97.75 189 TYR A C 1
ATOM 1399 O O . TYR A 1 189 ? 7.495 -15.606 -11.340 1.00 97.75 189 TYR A O 1
ATOM 1407 N N . LEU A 1 190 ? 8.491 -13.659 -10.886 1.00 94.94 190 LEU A N 1
ATOM 1408 C CA . LEU A 1 190 ? 9.290 -13.671 -12.115 1.00 94.94 190 LEU A CA 1
ATOM 1409 C C . LEU A 1 190 ? 10.251 -14.866 -12.188 1.00 94.94 190 LEU A C 1
ATOM 1411 O O . LEU A 1 190 ? 10.472 -15.385 -13.279 1.00 94.94 190 LEU A O 1
ATOM 1415 N N . LYS A 1 191 ? 10.812 -15.315 -11.057 1.00 91.12 191 LYS A N 1
ATOM 1416 C CA . LYS A 1 191 ? 11.680 -16.506 -11.020 1.00 91.12 191 LYS A CA 1
ATOM 1417 C C . LYS A 1 191 ? 10.916 -17.789 -11.330 1.00 91.12 191 LYS A C 1
ATOM 1419 O O . LYS A 1 191 ? 11.464 -18.663 -11.991 1.00 91.12 191 LYS A O 1
ATOM 1424 N N . GLU A 1 192 ? 9.679 -17.899 -10.857 1.00 94.00 192 GLU A N 1
ATOM 1425 C CA . GLU A 1 192 ? 8.827 -19.064 -11.109 1.00 94.00 192 GLU A CA 1
ATOM 1426 C C . GLU A 1 192 ? 8.343 -19.119 -12.559 1.00 94.00 192 GLU A C 1
ATOM 1428 O O . GLU A 1 192 ? 8.316 -20.193 -13.152 1.00 94.00 192 GLU A O 1
ATOM 1433 N N . GLN A 1 193 ? 8.000 -17.968 -13.149 1.00 92.44 193 GLN A N 1
ATOM 1434 C CA . GLN A 1 193 ? 7.516 -17.900 -14.533 1.00 92.44 193 GLN A CA 1
ATOM 1435 C C . GLN A 1 193 ? 8.634 -17.961 -15.579 1.00 92.44 193 GLN A C 1
ATOM 1437 O O . GLN A 1 193 ? 8.405 -18.375 -16.714 1.00 92.44 193 GLN A O 1
ATOM 1442 N N . LYS A 1 194 ? 9.852 -17.544 -15.218 1.00 80.38 194 LYS A N 1
ATOM 1443 C CA . LYS A 1 194 ? 11.044 -17.642 -16.067 1.00 80.38 194 LYS A CA 1
ATOM 1444 C C . LYS A 1 194 ? 12.131 -18.467 -15.373 1.00 80.38 194 LYS A C 1
ATOM 1446 O O . LYS A 1 194 ? 13.162 -17.903 -14.995 1.00 80.38 194 LYS A O 1
ATOM 1451 N N . PRO A 1 195 ? 11.920 -19.787 -15.198 1.00 65.88 195 PRO A N 1
ATOM 1452 C CA . PRO A 1 195 ? 12.949 -20.657 -14.655 1.00 65.88 195 PRO A CA 1
ATOM 1453 C C . PRO A 1 195 ? 14.157 -20.649 -15.602 1.00 65.88 195 PRO A C 1
ATOM 1455 O O . PRO A 1 195 ? 14.001 -20.687 -16.824 1.00 65.88 195 PRO A O 1
ATOM 1458 N N . ASP A 1 196 ? 15.363 -20.555 -15.040 1.00 55.16 196 ASP A N 1
ATOM 1459 C CA . ASP A 1 196 ? 16.635 -20.524 -15.771 1.00 55.16 196 ASP A CA 1
ATOM 1460 C C . ASP A 1 196 ? 16.762 -21.772 -16.685 1.00 55.16 196 ASP A C 1
ATOM 1462 O O . ASP A 1 196 ? 17.234 -22.814 -16.237 1.00 55.16 196 ASP A O 1
ATOM 1466 N N . GLY A 1 197 ? 16.306 -21.716 -17.949 1.00 42.34 197 GLY A N 1
ATOM 1467 C CA . GLY A 1 197 ? 16.209 -22.953 -18.745 1.00 42.34 197 GLY A CA 1
ATOM 1468 C C . GLY A 1 197 ? 15.946 -22.896 -20.255 1.00 42.34 197 GLY A C 1
ATOM 1469 O O . GLY A 1 197 ? 16.128 -23.921 -20.906 1.00 42.34 197 GLY A O 1
ATOM 1470 N N . THR A 1 198 ? 15.596 -21.764 -20.874 1.00 35.47 198 THR A N 1
ATOM 1471 C CA . THR A 1 198 ? 15.411 -21.704 -22.343 1.00 35.47 198 THR A CA 1
ATOM 1472 C C . THR A 1 198 ? 16.172 -20.537 -22.967 1.00 35.47 198 THR A C 1
ATOM 1474 O O . THR A 1 198 ? 15.622 -19.457 -23.141 1.00 35.47 198 THR A O 1
ATOM 1477 N N . GLY A 1 199 ? 17.442 -20.779 -23.315 1.00 30.95 199 GLY A N 1
ATOM 1478 C CA . GLY A 1 199 ? 18.216 -19.990 -24.285 1.00 30.95 199 GLY A CA 1
ATOM 1479 C C . GLY A 1 199 ? 18.669 -18.595 -23.832 1.00 30.95 199 GLY A C 1
ATOM 1480 O O . GLY A 1 199 ? 17.877 -17.670 -23.728 1.00 30.95 199 GLY A O 1
ATOM 1481 N N . ALA A 1 200 ? 19.985 -18.429 -23.655 1.00 32.69 200 ALA A N 1
ATOM 1482 C CA . ALA A 1 200 ? 20.671 -17.163 -23.352 1.00 32.69 200 ALA A CA 1
ATOM 1483 C C . ALA A 1 200 ? 20.248 -16.492 -22.027 1.00 32.69 200 ALA A C 1
ATOM 1485 O O . ALA A 1 200 ? 19.760 -15.363 -21.981 1.00 32.69 200 ALA A O 1
ATOM 1486 N N . GLY A 1 201 ? 20.508 -17.204 -20.927 1.00 34.19 201 GLY A N 1
ATOM 1487 C CA . GLY A 1 201 ? 20.272 -16.751 -19.562 1.00 34.19 201 GLY A CA 1
ATOM 1488 C C . GLY A 1 201 ? 20.859 -15.372 -19.249 1.00 34.19 201 GLY A C 1
ATOM 1489 O O . GLY A 1 201 ? 22.063 -15.129 -19.346 1.00 34.19 201 GLY A O 1
ATOM 1490 N N . ARG A 1 202 ? 19.992 -14.481 -18.775 1.00 39.34 202 ARG A N 1
ATOM 1491 C CA . ARG A 1 202 ? 20.368 -13.380 -17.895 1.00 39.34 202 ARG A CA 1
ATOM 1492 C C . ARG A 1 202 ? 19.411 -13.433 -16.719 1.00 39.34 202 ARG A C 1
ATOM 1494 O O . ARG A 1 202 ? 18.216 -13.226 -16.895 1.00 39.34 202 ARG A O 1
ATOM 1501 N N . ARG A 1 203 ? 19.953 -13.748 -15.539 1.00 40.91 203 ARG A N 1
ATOM 1502 C CA . ARG A 1 203 ? 19.254 -13.643 -14.255 1.00 40.91 203 ARG A CA 1
ATOM 1503 C C . ARG A 1 203 ? 18.437 -12.356 -14.220 1.00 40.91 203 ARG A C 1
ATOM 1505 O O . ARG A 1 203 ? 19.011 -11.293 -14.456 1.00 40.91 203 ARG A O 1
ATOM 1512 N N . ALA A 1 204 ? 17.205 -12.433 -13.722 1.00 42.19 204 ALA A N 1
ATOM 1513 C CA . ALA A 1 204 ? 16.595 -11.291 -13.058 1.00 42.19 204 ALA A CA 1
ATOM 1514 C C . ALA A 1 204 ? 17.416 -10.967 -11.805 1.00 42.19 204 ALA A C 1
ATOM 1516 O O . ALA A 1 204 ? 17.133 -11.420 -10.696 1.00 42.19 204 ALA A O 1
ATOM 1517 N N . ALA A 1 205 ? 18.524 -10.248 -11.990 1.00 44.16 205 ALA A N 1
ATOM 1518 C CA . ALA A 1 205 ? 19.346 -9.812 -10.882 1.00 44.16 205 ALA A CA 1
ATOM 1519 C C . ALA A 1 205 ? 18.575 -8.711 -10.153 1.00 44.16 205 ALA A C 1
ATOM 1521 O O . ALA A 1 205 ? 18.531 -7.570 -10.608 1.00 44.16 205 ALA A O 1
ATOM 1522 N N . LEU A 1 206 ? 17.984 -9.073 -9.016 1.00 46.28 206 LEU A N 1
ATOM 1523 C CA . LEU A 1 206 ? 17.479 -8.129 -8.027 1.00 46.28 206 LEU A CA 1
ATOM 1524 C C . LEU A 1 206 ? 18.669 -7.290 -7.552 1.00 46.28 206 LEU A C 1
ATOM 1526 O O . LEU A 1 206 ? 19.515 -7.756 -6.786 1.00 46.28 206 LEU A O 1
ATOM 1530 N N . ARG A 1 207 ? 18.786 -6.066 -8.069 1.00 44.22 207 ARG A N 1
ATOM 1531 C CA . ARG A 1 207 ? 19.841 -5.126 -7.677 1.00 44.22 207 ARG A CA 1
ATOM 1532 C C . ARG A 1 207 ? 19.273 -4.096 -6.712 1.00 44.22 207 ARG A C 1
ATOM 1534 O O . ARG A 1 207 ? 18.241 -3.487 -6.965 1.00 44.22 207 ARG A O 1
ATOM 1541 N N . ARG A 1 208 ? 19.985 -3.885 -5.606 1.00 42.41 208 ARG A N 1
ATOM 1542 C CA . ARG A 1 208 ? 19.722 -2.814 -4.643 1.00 42.41 208 ARG A CA 1
ATOM 1543 C C . ARG A 1 208 ? 20.131 -1.477 -5.265 1.00 42.41 208 ARG A C 1
ATOM 1545 O O . ARG A 1 208 ? 21.315 -1.275 -5.521 1.00 42.41 208 ARG A O 1
ATOM 1552 N N . ALA A 1 209 ? 19.193 -0.552 -5.436 1.00 42.22 209 ALA A N 1
ATOM 1553 C CA . ALA A 1 209 ? 19.534 0.859 -5.596 1.00 42.22 209 ALA A CA 1
ATOM 1554 C C . ALA A 1 209 ? 19.839 1.429 -4.197 1.00 42.22 209 ALA A C 1
ATOM 1556 O O . ALA A 1 209 ? 18.937 1.605 -3.381 1.00 42.22 209 ALA A O 1
ATOM 1557 N N . GLY A 1 210 ? 21.119 1.605 -3.864 1.00 37.28 210 GLY A N 1
ATOM 1558 C CA . GLY A 1 210 ? 21.556 2.292 -2.644 1.00 37.28 210 GLY A CA 1
ATOM 1559 C C . GLY A 1 210 ? 22.082 3.692 -2.974 1.00 37.28 210 GLY A C 1
ATOM 1560 O O . GLY A 1 210 ? 22.593 3.880 -4.077 1.00 37.28 210 GLY A O 1
ATOM 1561 N N . PRO A 1 211 ? 22.003 4.669 -2.053 1.00 35.59 211 PRO A N 1
ATOM 1562 C CA . PRO A 1 211 ? 22.637 5.963 -2.249 1.00 35.59 211 PRO A CA 1
ATOM 1563 C C . PRO A 1 211 ? 24.140 5.804 -1.983 1.00 35.59 211 PRO A C 1
ATOM 1565 O O . PRO A 1 211 ? 24.560 5.600 -0.846 1.00 35.59 211 PRO A O 1
ATOM 1568 N N . GLY A 1 212 ? 24.958 5.824 -3.031 1.00 42.47 212 GLY A N 1
ATOM 1569 C CA . GLY A 1 212 ? 26.414 5.808 -2.897 1.00 42.47 212 GLY A CA 1
ATOM 1570 C C . GLY A 1 212 ? 27.130 5.594 -4.233 1.00 42.47 212 GLY A C 1
ATOM 1571 O O . GLY A 1 212 ? 26.575 4.942 -5.117 1.00 42.47 212 GLY A O 1
ATOM 1572 N N . PRO A 1 213 ? 28.351 6.136 -4.401 1.00 35.41 213 PRO A N 1
ATOM 1573 C CA . PRO A 1 213 ? 29.130 5.962 -5.624 1.00 35.41 213 PRO A CA 1
ATOM 1574 C C . PRO A 1 213 ? 29.486 4.478 -5.845 1.00 35.41 213 PRO A C 1
ATOM 1576 O O . PRO A 1 213 ? 29.546 3.711 -4.876 1.00 35.41 213 PRO A O 1
ATOM 1579 N N . PRO A 1 214 ? 29.733 4.051 -7.099 1.00 37.62 214 PRO A N 1
ATOM 1580 C CA . PRO A 1 214 ? 29.991 2.654 -7.430 1.00 37.62 214 PRO A CA 1
ATOM 1581 C C . PRO A 1 214 ? 31.270 2.172 -6.736 1.00 37.62 214 PRO A C 1
ATOM 1583 O O . PRO A 1 214 ? 32.383 2.521 -7.116 1.00 37.62 214 PRO A O 1
ATOM 1586 N N . GLN A 1 215 ? 31.109 1.362 -5.693 1.00 34.91 215 GLN A N 1
ATOM 1587 C CA . GLN A 1 215 ? 32.210 0.651 -5.052 1.00 34.91 215 GLN A CA 1
ATOM 1588 C C . GLN A 1 215 ? 32.441 -0.671 -5.798 1.00 34.91 215 GLN A C 1
ATOM 1590 O O . GLN A 1 215 ? 31.493 -1.449 -5.955 1.00 34.91 215 GLN A O 1
ATOM 1595 N N . PRO A 1 216 ? 33.673 -0.990 -6.226 1.00 35.53 216 PRO A N 1
ATOM 1596 C CA . PRO A 1 216 ? 33.975 -2.299 -6.777 1.00 35.53 216 PRO A CA 1
ATOM 1597 C C . PRO A 1 216 ? 34.059 -3.290 -5.615 1.00 35.53 216 PRO A C 1
ATOM 1599 O O . PRO A 1 216 ? 35.007 -3.245 -4.832 1.00 35.53 216 PRO A O 1
ATOM 1602 N N . ARG A 1 217 ? 33.085 -4.197 -5.461 1.00 35.88 217 ARG A N 1
ATOM 1603 C CA . ARG A 1 217 ? 33.237 -5.315 -4.518 1.00 35.88 217 ARG A CA 1
ATOM 1604 C C . ARG A 1 217 ? 32.911 -6.665 -5.138 1.00 35.88 217 ARG A C 1
ATOM 1606 O O . ARG A 1 217 ? 31.814 -6.923 -5.622 1.00 35.88 217 ARG A O 1
ATOM 1613 N N . ARG A 1 218 ? 33.970 -7.477 -5.089 1.00 26.73 218 ARG A N 1
ATOM 1614 C CA . ARG A 1 218 ? 34.106 -8.905 -5.353 1.00 26.73 218 ARG A CA 1
ATOM 1615 C C . ARG A 1 218 ? 32.900 -9.716 -4.893 1.00 26.73 218 ARG A C 1
ATOM 1617 O O . ARG A 1 218 ? 32.428 -9.577 -3.768 1.00 26.73 218 ARG A O 1
ATOM 1624 N N . TRP A 1 219 ? 32.510 -10.631 -5.765 1.00 33.88 219 TRP A N 1
ATOM 1625 C CA . TRP A 1 219 ? 31.702 -11.793 -5.448 1.00 33.88 219 TRP A CA 1
ATOM 1626 C C . TRP A 1 219 ? 32.467 -12.691 -4.474 1.00 33.88 219 TRP A C 1
ATOM 1628 O O . TRP A 1 219 ? 33.613 -13.050 -4.740 1.00 33.88 219 TRP A O 1
ATOM 1638 N N . VAL A 1 220 ? 31.837 -13.066 -3.364 1.00 29.33 220 VAL A N 1
ATOM 1639 C CA . VAL A 1 220 ? 32.240 -14.253 -2.609 1.00 29.33 220 VAL A CA 1
ATOM 1640 C C . VAL A 1 220 ? 31.337 -15.380 -3.097 1.00 29.33 220 VAL A C 1
ATOM 1642 O O . VAL A 1 220 ? 30.140 -15.386 -2.821 1.00 29.33 220 VAL A O 1
ATOM 1645 N N . HIS A 1 221 ? 31.906 -16.287 -3.889 1.00 33.78 221 HIS A N 1
ATOM 1646 C CA . HIS A 1 221 ? 31.335 -17.613 -4.114 1.00 33.78 221 HIS A CA 1
ATOM 1647 C C . HIS A 1 221 ? 31.330 -18.380 -2.783 1.00 33.78 221 HIS A C 1
ATOM 1649 O O . HIS A 1 221 ? 32.352 -18.353 -2.093 1.00 33.78 221 HIS A O 1
ATOM 1655 N N . PRO A 1 222 ? 30.280 -19.142 -2.438 1.00 37.22 222 PRO A N 1
ATOM 1656 C CA . PRO A 1 222 ? 30.502 -20.353 -1.678 1.00 37.22 222 PRO A CA 1
ATOM 1657 C C . PRO A 1 222 ? 31.108 -21.380 -2.640 1.00 37.22 222 PRO A C 1
ATOM 1659 O O . PRO A 1 222 ? 30.471 -21.820 -3.596 1.00 37.22 222 PRO A O 1
ATOM 1662 N N . ALA A 1 223 ? 32.380 -21.696 -2.415 1.00 32.12 223 ALA A N 1
ATOM 1663 C CA . ALA A 1 223 ? 32.969 -22.938 -2.883 1.00 32.12 223 ALA A CA 1
ATOM 1664 C C . ALA A 1 223 ? 32.231 -24.111 -2.218 1.00 32.12 223 ALA A C 1
ATOM 1666 O O . ALA A 1 223 ? 31.960 -24.054 -1.017 1.00 32.12 223 ALA A O 1
ATOM 1667 N N . GLY A 1 224 ? 31.925 -25.161 -2.980 1.00 33.59 224 GLY A N 1
ATOM 1668 C CA . GLY A 1 224 ? 31.328 -26.375 -2.430 1.00 33.59 224 GLY A CA 1
ATOM 1669 C C . GLY A 1 224 ? 30.820 -27.350 -3.486 1.00 33.59 224 GLY A C 1
ATOM 1670 O O . GLY A 1 224 ? 29.611 -27.483 -3.609 1.00 33.59 224 GLY A O 1
ATOM 1671 N N . LEU A 1 225 ? 31.783 -28.014 -4.147 1.00 32.66 225 LEU A N 1
ATOM 1672 C CA . LEU A 1 225 ? 31.711 -29.207 -5.019 1.00 32.66 225 LEU A CA 1
ATOM 1673 C C . LEU A 1 225 ? 30.990 -29.074 -6.370 1.00 32.66 225 LEU A C 1
ATOM 1675 O O . LEU A 1 225 ? 29.748 -28.980 -6.408 1.00 32.66 225 LEU A O 1
#

Foldseek 3Di:
DDDDPDLLVQQAPADKDFPCVPPPDNVDTDIDRLQLPRPLRGPLLLLLVLLQVVCVVVVVDDPPFAEEEADLDSNLLSNLQVCLVVVHAYEYEYEPPHDPVSVVSSVVSPYHYDYFHPPPQHSVRSVVVSVVVCVVPVSYDYSYLLPHPSLLQSLQVGVLVSCCVNCVPDQADEDEDDSCSNVNNNVVNVCVVDPQDDPDHRHNPHDYPDPDDDDDDDDDDPDDD